Protein AF-A0A9X6NJL2-F1 (afdb_monomer_lite)

Sequence (330 aa):
MYISSYHRRFHRFRGSQLSKLAGRLVYSAISEFLHAIPTIQQSTVPGDGGGSSVCRTVDLVIGDNCIAVAIKVCHDRGVTYFSNTAAASMTLGPLFAGADYPTLRENENDSGIMFNSVRELEEDMVRIIETFSVINGIALLFVGPLMPQTEKVSVSQLEQQEMMKKWLDRQEKLSVANVNSGRLPCRMESKLRRWLYWQRGNPSCGLFARQSSAIFRLNLVLKFRNNSKMRSLTSCSSFGLRKSQMFADQKSNGKWLMQRSTAIMVEGTGLQSKRVVLADKIANLLKQVEDAESAQTPFCQAALDWRAKLDAATAMSGSPSFSHQTRPQN

Radius of gyration: 22.68 Å; chains: 1; bounding box: 53×49×62 Å

Structure (mmCIF, N/CA/C/O backbone):
data_AF-A0A9X6NJL2-F1
#
_entry.id   AF-A0A9X6NJL2-F1
#
loop_
_atom_site.group_PDB
_atom_site.id
_atom_site.type_symbol
_atom_site.label_atom_id
_atom_site.label_alt_id
_atom_site.label_comp_id
_atom_site.label_asym_id
_atom_site.label_entity_id
_atom_site.label_seq_id
_atom_site.pdbx_PDB_ins_code
_atom_site.Cartn_x
_atom_site.Cartn_y
_atom_site.Cartn_z
_atom_site.occupancy
_atom_site.B_iso_or_equiv
_atom_site.auth_seq_id
_atom_site.auth_comp_id
_atom_site.auth_asym_id
_atom_site.auth_atom_id
_atom_site.pdbx_PDB_model_num
ATOM 1 N N . MET A 1 1 ? 4.679 20.493 -16.381 1.00 26.59 1 MET A N 1
ATOM 2 C CA . MET A 1 1 ? 3.358 20.239 -16.997 1.00 26.59 1 MET A CA 1
ATOM 3 C C . MET A 1 1 ? 2.509 19.457 -15.992 1.00 26.59 1 MET A C 1
ATOM 5 O O . MET A 1 1 ? 2.877 18.343 -15.657 1.00 26.59 1 MET A O 1
ATOM 9 N N . TYR A 1 2 ? 1.473 20.061 -15.395 1.00 22.72 2 TYR A N 1
ATOM 10 C CA . TYR A 1 2 ? 0.684 19.453 -14.305 1.00 22.72 2 TYR A CA 1
ATOM 11 C C . TYR A 1 2 ? -0.627 18.861 -14.857 1.00 22.72 2 TYR A C 1
ATOM 13 O O . TYR A 1 2 ? -1.557 19.599 -15.179 1.00 22.72 2 TYR A O 1
ATOM 21 N N . ILE A 1 3 ? -0.725 17.530 -14.948 1.00 29.66 3 ILE A N 1
ATOM 22 C CA . ILE A 1 3 ? -1.964 16.807 -15.290 1.00 29.66 3 ILE A CA 1
ATOM 23 C C . ILE A 1 3 ? -2.724 16.531 -13.981 1.00 29.66 3 ILE A C 1
ATOM 25 O O . ILE A 1 3 ? -2.499 15.517 -13.334 1.00 29.66 3 ILE A O 1
ATOM 29 N N . SER A 1 4 ? -3.589 17.452 -13.535 1.00 27.06 4 SER A N 1
ATOM 30 C CA . SER A 1 4 ? -4.311 17.311 -12.244 1.00 27.06 4 SER A CA 1
ATOM 31 C C . SER A 1 4 ? -5.842 17.493 -12.321 1.00 27.06 4 SER A C 1
ATOM 33 O O . SER A 1 4 ? -6.555 17.218 -11.359 1.00 27.06 4 SER A O 1
ATOM 35 N N . SER A 1 5 ? -6.415 17.863 -13.473 1.00 30.28 5 SER A N 1
ATOM 36 C CA . SER A 1 5 ? -7.834 18.289 -13.530 1.00 30.28 5 SER A CA 1
ATOM 37 C C . SER A 1 5 ? -8.833 17.346 -14.221 1.00 30.28 5 SER A C 1
ATOM 39 O O . SER A 1 5 ? -9.991 17.723 -14.391 1.00 30.28 5 SER A O 1
ATOM 41 N N . TYR A 1 6 ? -8.477 16.104 -14.566 1.00 36.69 6 TYR A N 1
ATOM 42 C CA . TYR A 1 6 ? -9.351 15.259 -15.408 1.00 36.69 6 TYR A CA 1
ATOM 43 C C . TYR A 1 6 ? -10.423 14.408 -14.695 1.00 36.69 6 TYR A C 1
ATOM 45 O O . TYR A 1 6 ? -11.281 13.824 -15.354 1.00 36.69 6 TYR A O 1
ATOM 53 N N . HIS A 1 7 ? -10.476 14.356 -13.362 1.00 38.12 7 HIS A N 1
ATOM 54 C CA . HIS A 1 7 ? -11.283 13.324 -12.685 1.00 38.12 7 HIS A CA 1
ATOM 55 C C . HIS A 1 7 ? -12.773 13.636 -12.422 1.00 38.12 7 HIS A C 1
ATOM 57 O O . HIS A 1 7 ? -13.501 12.755 -11.967 1.00 38.12 7 HIS A O 1
ATOM 63 N N . ARG A 1 8 ? -13.283 14.851 -12.687 1.00 38.94 8 ARG A N 1
ATOM 64 C CA . ARG A 1 8 ? -14.576 15.289 -12.103 1.00 38.94 8 ARG A CA 1
ATOM 65 C C . ARG A 1 8 ? -15.864 15.065 -12.922 1.00 38.94 8 ARG A C 1
ATOM 67 O O . ARG A 1 8 ? -16.934 15.321 -12.378 1.00 38.94 8 ARG A O 1
ATOM 74 N N . ARG A 1 9 ? -15.832 14.558 -14.166 1.00 40.31 9 ARG A N 1
ATOM 75 C CA . ARG A 1 9 ? -17.051 14.430 -15.021 1.00 40.31 9 ARG A CA 1
ATOM 76 C C . ARG A 1 9 ? -17.501 13.013 -15.424 1.00 40.31 9 ARG A C 1
ATOM 78 O O . ARG A 1 9 ? -18.484 12.888 -16.145 1.00 40.31 9 ARG A O 1
ATOM 85 N N . PHE A 1 10 ? -16.885 11.940 -14.930 1.00 42.81 10 PHE A N 1
ATOM 86 C CA . PHE A 1 10 ? -17.096 10.593 -15.499 1.00 42.81 10 PHE A CA 1
ATOM 87 C C . PHE A 1 10 ? -18.230 9.725 -14.909 1.00 42.81 10 PHE A C 1
ATOM 89 O O . PHE A 1 10 ? -18.439 8.604 -15.361 1.00 42.81 10 PHE A O 1
ATOM 96 N N . HIS A 1 11 ? -19.023 10.197 -13.943 1.00 40.62 11 HIS A N 1
ATOM 97 C CA . HIS A 1 11 ? -19.884 9.296 -13.152 1.00 40.62 11 HIS A CA 1
ATOM 98 C C . HIS A 1 11 ? -21.283 8.943 -13.710 1.00 40.62 11 HIS A C 1
ATOM 100 O O . HIS A 1 11 ? -22.097 8.405 -12.958 1.00 40.62 11 HIS A O 1
ATOM 106 N N . ARG A 1 12 ? -21.609 9.193 -14.990 1.00 43.34 12 ARG A N 1
ATOM 107 C CA . ARG A 1 12 ? -22.951 8.848 -15.532 1.00 43.34 12 ARG A CA 1
ATOM 108 C C . ARG A 1 12 ? -23.028 8.131 -16.881 1.00 43.34 12 ARG A C 1
ATOM 110 O O . ARG A 1 12 ? -24.138 7.837 -17.309 1.00 43.34 12 ARG A O 1
ATOM 117 N N . PHE A 1 13 ? -21.920 7.777 -17.525 1.00 45.22 13 PHE A N 1
ATOM 118 C CA . PHE A 1 13 ? -21.981 7.088 -18.821 1.00 45.22 13 PHE A CA 1
ATOM 119 C C . PHE A 1 13 ? -21.683 5.590 -18.704 1.00 45.22 13 PHE A C 1
ATOM 121 O O . PHE A 1 13 ? -20.778 5.183 -17.979 1.00 45.22 13 PHE A O 1
ATOM 128 N N . ARG A 1 14 ? -22.473 4.772 -19.417 1.00 46.69 14 ARG A N 1
ATOM 129 C CA . ARG A 1 14 ? -22.344 3.308 -19.535 1.00 46.69 14 ARG A CA 1
ATOM 130 C C . ARG A 1 14 ? -20.881 2.934 -19.844 1.00 46.69 14 ARG A C 1
ATOM 132 O O . ARG A 1 14 ? -20.351 3.250 -20.905 1.00 46.69 14 ARG A O 1
ATOM 139 N N . GLY A 1 15 ? -20.221 2.331 -18.855 1.00 52.53 15 GLY A N 1
ATOM 140 C CA . GLY A 1 15 ? -18.803 2.555 -18.554 1.00 52.53 15 GLY A CA 1
ATOM 141 C C . GLY A 1 15 ? -17.780 1.555 -19.092 1.00 52.53 15 GLY A C 1
ATOM 142 O O . GLY A 1 15 ? -16.818 1.276 -18.382 1.00 52.53 15 GLY A O 1
ATOM 143 N N . SER A 1 16 ? -17.929 1.028 -20.311 1.00 68.38 16 SER A N 1
ATOM 144 C CA . SER A 1 16 ? -16.891 0.161 -20.904 1.00 68.38 16 SER A CA 1
ATOM 145 C C . SER A 1 16 ? -16.139 0.791 -22.077 1.00 68.38 16 SER A C 1
ATOM 147 O O . SER A 1 16 ? -14.938 0.587 -22.182 1.00 68.38 16 SER A O 1
ATOM 149 N N . GLN A 1 17 ? -16.785 1.577 -22.945 1.00 76.38 17 GLN A N 1
ATOM 150 C CA . GLN A 1 17 ? -16.107 2.133 -24.129 1.00 76.38 17 GLN A CA 1
ATOM 151 C C . GLN A 1 17 ? -15.342 3.424 -23.827 1.00 76.38 17 GLN A C 1
ATOM 153 O O . GLN A 1 17 ? -14.183 3.555 -24.203 1.00 76.38 17 GLN A O 1
AT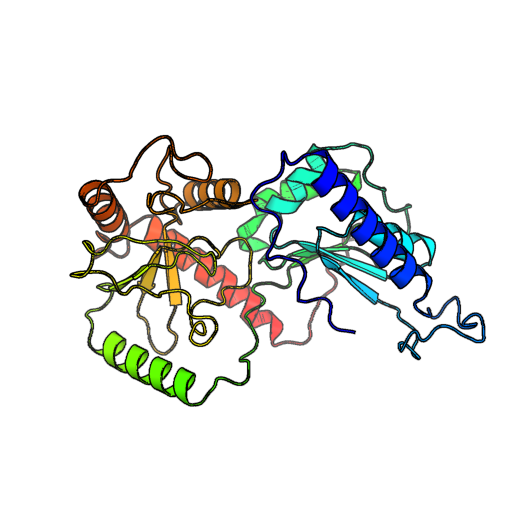OM 158 N N . LEU A 1 18 ? -15.945 4.357 -23.083 1.00 74.75 18 LEU A N 1
ATOM 159 C CA . LEU A 1 18 ? -15.272 5.604 -22.699 1.00 74.75 18 LEU A CA 1
ATOM 160 C C . LEU A 1 18 ? -14.107 5.372 -21.732 1.00 74.75 18 LEU A C 1
ATOM 162 O O . LEU A 1 18 ? -13.105 6.069 -21.819 1.00 74.75 18 LEU A O 1
ATOM 166 N N . SER A 1 19 ? -14.212 4.388 -20.836 1.00 72.38 19 SER A N 1
ATOM 167 C CA . SER A 1 19 ? -13.114 3.996 -19.945 1.00 72.38 19 SER A CA 1
ATOM 168 C C . SER A 1 19 ? -11.968 3.344 -20.720 1.00 72.38 19 SER A C 1
ATOM 170 O O . SER A 1 19 ? -10.815 3.698 -20.494 1.00 72.38 19 SER A O 1
ATOM 172 N N . LYS A 1 20 ? -12.272 2.473 -21.694 1.00 79.50 20 LYS A N 1
ATOM 173 C CA . LYS A 1 20 ? -11.273 1.924 -22.626 1.00 79.50 20 LYS A CA 1
ATOM 174 C C . LYS A 1 20 ? -10.600 3.019 -23.452 1.00 79.50 20 LYS A C 1
ATOM 176 O O . LYS A 1 20 ? -9.382 3.002 -23.585 1.00 79.50 20 LYS A O 1
ATOM 181 N N . LEU A 1 21 ? -11.367 3.974 -23.979 1.00 82.25 21 LEU A N 1
ATOM 182 C CA . LEU A 1 21 ? -10.831 5.089 -24.760 1.00 82.25 21 LEU A CA 1
ATOM 183 C C . LEU A 1 21 ? -9.951 6.004 -23.902 1.00 82.25 21 LEU A C 1
ATOM 185 O O . LEU A 1 21 ? -8.841 6.327 -24.307 1.00 82.25 21 LEU A O 1
ATOM 189 N N . ALA A 1 22 ? -10.410 6.370 -22.703 1.00 80.12 22 ALA A N 1
ATOM 190 C CA . ALA A 1 22 ? -9.622 7.159 -21.761 1.00 80.12 22 ALA A CA 1
ATOM 191 C C . ALA A 1 22 ? -8.323 6.437 -21.379 1.00 80.12 22 ALA A C 1
ATOM 193 O O . ALA A 1 22 ? -7.266 7.056 -21.392 1.00 80.12 22 ALA A O 1
ATOM 194 N N . GLY A 1 23 ? -8.387 5.126 -21.121 1.00 82.81 23 GLY A N 1
ATOM 195 C CA . GLY A 1 23 ? -7.204 4.300 -20.892 1.00 82.81 23 GLY A CA 1
ATOM 196 C C . GLY A 1 23 ? -6.233 4.366 -22.069 1.00 82.81 23 GLY A C 1
ATOM 197 O O . GLY A 1 23 ? -5.078 4.719 -21.878 1.00 82.81 23 GLY A O 1
ATOM 198 N N . ARG A 1 24 ? -6.707 4.124 -23.299 1.00 86.06 24 ARG A N 1
ATOM 199 C CA . ARG A 1 24 ? -5.873 4.200 -24.513 1.00 86.06 24 ARG A CA 1
ATOM 200 C C . ARG A 1 24 ? -5.198 5.559 -24.684 1.00 86.06 24 ARG A C 1
ATOM 202 O O . ARG A 1 24 ? -4.011 5.596 -24.972 1.00 86.06 24 ARG A O 1
ATOM 209 N N . LEU A 1 25 ? -5.928 6.655 -24.478 1.00 88.81 25 LEU A N 1
ATOM 210 C CA . LEU A 1 25 ? -5.374 8.006 -24.601 1.00 88.81 25 LEU A CA 1
ATOM 211 C C . LEU A 1 25 ? -4.304 8.282 -23.540 1.00 88.81 25 LEU A C 1
ATOM 213 O O . LEU A 1 25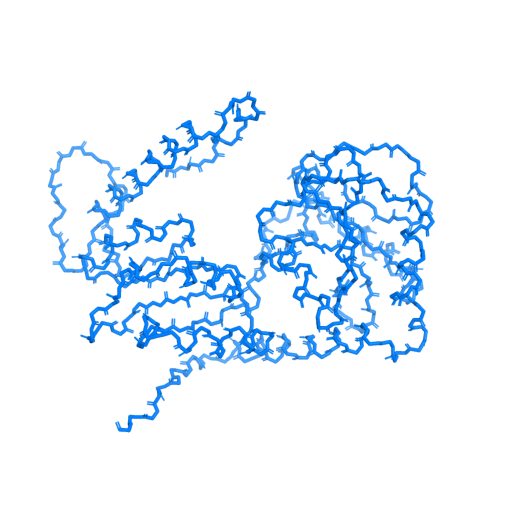 ? -3.249 8.817 -23.864 1.00 88.81 25 LEU A O 1
ATOM 217 N N . VAL A 1 26 ? -4.551 7.883 -22.289 1.00 88.50 26 VAL A N 1
ATOM 218 C CA . VAL A 1 26 ? -3.570 8.036 -21.206 1.00 88.50 26 VAL A CA 1
ATOM 219 C C . VAL A 1 26 ? -2.325 7.192 -21.484 1.00 88.50 26 VAL A C 1
ATOM 221 O O . VAL A 1 26 ? -1.215 7.700 -21.363 1.00 88.50 26 VAL A O 1
ATOM 224 N N . TYR A 1 27 ? -2.486 5.936 -21.906 1.00 88.56 27 TYR A N 1
ATOM 225 C CA . TYR A 1 27 ? -1.355 5.060 -22.215 1.00 88.56 27 TYR A CA 1
ATOM 226 C C . TYR A 1 27 ? -0.554 5.522 -23.431 1.00 88.56 27 TYR A C 1
ATOM 228 O O . TYR A 1 27 ? 0.673 5.470 -23.374 1.00 88.56 27 TYR A O 1
ATOM 236 N N . SER A 1 28 ? -1.211 6.017 -24.486 1.00 90.69 28 SER A N 1
ATOM 237 C CA . SER A 1 28 ? -0.529 6.597 -25.653 1.00 90.69 28 SER A CA 1
ATOM 238 C C . SER A 1 28 ? 0.308 7.799 -25.239 1.00 90.69 28 SER A C 1
ATOM 240 O O . SER A 1 28 ? 1.508 7.816 -25.480 1.00 90.69 28 SER A O 1
ATOM 242 N N . ALA A 1 29 ? -0.289 8.745 -24.508 1.00 90.94 29 ALA A N 1
ATOM 243 C CA . ALA A 1 29 ? 0.408 9.950 -24.071 1.00 90.94 29 ALA A CA 1
ATOM 244 C C . ALA A 1 29 ? 1.598 9.643 -23.145 1.00 90.94 29 ALA A C 1
ATOM 246 O O . ALA A 1 29 ? 2.648 10.268 -23.265 1.00 90.94 29 ALA A O 1
ATOM 247 N N . ILE A 1 30 ? 1.463 8.671 -22.232 1.00 92.12 30 ILE A N 1
ATOM 248 C CA . ILE A 1 30 ? 2.580 8.242 -21.376 1.00 92.12 30 ILE A CA 1
ATOM 249 C C . ILE A 1 30 ? 3.664 7.559 -22.211 1.00 92.12 30 ILE A C 1
ATOM 251 O O . ILE A 1 30 ? 4.837 7.829 -21.989 1.00 92.12 30 ILE A O 1
ATOM 255 N N . SER A 1 31 ? 3.298 6.712 -23.173 1.00 92.38 31 SER A N 1
ATOM 256 C CA . SER A 1 31 ? 4.273 6.029 -24.034 1.00 92.38 31 SER A CA 1
ATOM 257 C C . SER A 1 31 ? 5.037 7.025 -24.909 1.00 92.38 31 SER A C 1
ATOM 259 O O . SER A 1 31 ? 6.260 6.973 -24.960 1.00 92.38 31 SER A O 1
ATOM 261 N N . GLU A 1 32 ? 4.344 7.982 -25.530 1.00 91.62 32 GLU A N 1
ATOM 262 C CA . GLU A 1 32 ? 4.950 9.080 -26.299 1.00 91.62 32 GLU A CA 1
ATOM 263 C C . GLU A 1 32 ? 5.898 9.913 -25.433 1.00 91.62 32 GLU A C 1
ATOM 265 O O . GLU A 1 32 ? 7.028 10.192 -25.834 1.00 91.62 32 GLU A O 1
ATOM 270 N N . PHE A 1 33 ? 5.477 10.251 -24.211 1.00 92.00 33 PHE A N 1
ATOM 271 C CA . PHE A 1 33 ? 6.339 10.929 -23.250 1.00 92.00 33 PHE A CA 1
ATOM 272 C C . PHE A 1 33 ? 7.586 10.096 -22.930 1.00 92.00 33 PHE A C 1
ATOM 274 O O . PHE A 1 33 ? 8.696 10.613 -23.026 1.00 92.00 33 PHE A O 1
ATOM 281 N N . LEU A 1 34 ? 7.428 8.808 -22.610 1.00 92.56 34 LEU A N 1
ATOM 282 C CA . LEU A 1 34 ? 8.544 7.911 -22.309 1.00 92.56 34 LEU A CA 1
ATOM 283 C C . LEU A 1 34 ? 9.472 7.700 -23.506 1.00 92.56 34 LEU A C 1
ATOM 285 O O . LEU A 1 34 ? 10.658 7.504 -23.281 1.00 92.56 34 LEU A O 1
ATOM 289 N N . HIS A 1 35 ? 8.993 7.777 -24.750 1.00 91.94 35 HIS A N 1
ATOM 290 C CA . HIS A 1 35 ? 9.841 7.762 -25.948 1.00 91.94 35 HIS A CA 1
ATOM 291 C C . HIS A 1 35 ? 10.637 9.060 -26.123 1.00 91.94 35 HIS A C 1
ATOM 293 O O . HIS A 1 35 ? 11.776 9.020 -26.580 1.00 91.94 35 HIS A O 1
ATOM 299 N N . ALA A 1 36 ? 10.059 10.201 -25.745 1.00 89.81 36 ALA A N 1
ATOM 300 C CA . ALA A 1 36 ? 10.671 11.517 -25.923 1.00 89.81 36 ALA A CA 1
ATOM 301 C C . ALA A 1 36 ? 11.726 11.875 -24.857 1.00 89.81 36 ALA A C 1
ATOM 303 O O . ALA A 1 36 ? 12.443 12.863 -25.012 1.00 89.81 36 ALA A O 1
ATOM 304 N N . ILE A 1 37 ? 11.821 11.118 -23.759 1.00 89.50 37 ILE A N 1
ATOM 305 C CA . ILE A 1 37 ? 12.801 11.375 -22.694 1.00 89.50 37 ILE A CA 1
ATOM 306 C C . ILE A 1 37 ? 14.224 11.040 -23.183 1.00 89.50 37 ILE A C 1
ATOM 308 O O . ILE A 1 37 ? 14.428 9.927 -23.669 1.00 89.50 37 ILE A O 1
ATOM 312 N N . PRO A 1 38 ? 15.231 11.917 -23.025 1.00 90.06 38 PRO A N 1
ATOM 313 C CA . PRO A 1 38 ? 16.621 11.583 -23.351 1.00 90.06 38 PRO A CA 1
ATOM 314 C C . PRO A 1 38 ? 17.171 10.484 -22.428 1.00 90.06 38 PRO A C 1
ATOM 316 O O . PRO A 1 38 ? 16.878 10.486 -21.234 1.00 90.06 38 PRO A O 1
ATOM 319 N N . THR A 1 39 ? 18.000 9.574 -22.941 1.00 91.75 39 THR A N 1
ATOM 320 C CA . THR A 1 39 ? 18.630 8.491 -22.152 1.00 91.75 39 THR A CA 1
ATOM 321 C C . THR A 1 39 ? 20.142 8.512 -22.358 1.00 91.75 39 THR A C 1
ATOM 323 O O . THR A 1 39 ? 20.605 9.043 -23.366 1.00 91.75 39 THR A O 1
ATOM 326 N N . ILE A 1 40 ? 20.928 7.935 -21.437 1.00 87.12 40 ILE A N 1
ATOM 327 C CA . ILE A 1 40 ? 22.397 7.847 -21.594 1.00 87.12 40 ILE A CA 1
ATOM 328 C C . ILE A 1 40 ? 22.795 7.172 -22.915 1.00 87.12 40 ILE A C 1
ATOM 330 O O . ILE A 1 40 ? 23.781 7.556 -23.538 1.00 87.12 40 ILE A O 1
ATOM 334 N N . GLN A 1 41 ? 22.019 6.182 -23.358 1.00 85.56 41 GLN A N 1
ATOM 335 C CA . GLN A 1 41 ? 22.295 5.446 -24.593 1.00 85.56 41 GLN A CA 1
ATOM 336 C C . GLN A 1 41 ? 21.905 6.230 -25.860 1.00 85.56 41 GLN A C 1
ATOM 338 O O . GLN A 1 41 ? 22.392 5.922 -26.945 1.00 85.56 41 GLN A O 1
ATOM 343 N N . GLN A 1 42 ? 21.033 7.238 -25.745 1.00 81.25 42 GLN A N 1
ATOM 344 C CA . GLN A 1 42 ? 20.503 8.024 -26.863 1.00 81.25 42 GLN A CA 1
ATOM 345 C C . GLN A 1 42 ? 20.558 9.523 -26.533 1.00 81.25 42 GLN A C 1
ATOM 347 O O . GLN A 1 42 ? 19.542 10.166 -26.266 1.00 81.25 42 GLN A O 1
ATOM 352 N N . SER A 1 43 ? 21.770 10.084 -26.564 1.00 66.81 43 SER A N 1
ATOM 353 C CA . SER A 1 43 ? 22.027 11.502 -26.266 1.00 66.81 43 SER A CA 1
ATOM 354 C C . SER A 1 43 ? 21.555 12.468 -27.361 1.00 66.81 43 SER A C 1
ATOM 356 O O . SER A 1 43 ? 21.441 13.668 -27.112 1.00 66.81 43 SER A O 1
ATOM 358 N N . THR A 1 44 ? 21.274 11.986 -28.576 1.00 63.41 44 THR A N 1
ATOM 359 C CA . THR A 1 44 ? 20.748 12.828 -29.659 1.00 63.41 44 THR A CA 1
ATOM 360 C C . THR A 1 44 ? 19.245 12.997 -29.509 1.00 63.41 44 THR A C 1
ATOM 362 O O . THR A 1 44 ? 18.462 12.190 -30.008 1.00 63.41 44 THR A O 1
ATOM 365 N N . VAL A 1 45 ? 18.848 14.069 -28.821 1.00 59.09 45 VAL A N 1
ATOM 366 C CA . VAL A 1 45 ? 17.475 14.582 -28.861 1.00 59.09 45 VAL A CA 1
ATOM 367 C C . VAL A 1 45 ? 17.178 14.965 -30.315 1.00 59.09 45 VAL A C 1
ATOM 369 O O . VAL A 1 45 ? 17.903 15.803 -30.855 1.00 59.09 45 VAL A O 1
ATOM 372 N N . PRO A 1 46 ? 16.170 14.366 -30.978 1.00 57.44 46 PRO A N 1
ATOM 373 C CA . PRO A 1 46 ? 15.772 14.784 -32.315 1.00 57.44 46 PRO A CA 1
ATOM 374 C C . PRO A 1 46 ? 15.428 16.273 -32.273 1.00 57.44 46 PRO A C 1
ATOM 376 O O . PRO A 1 46 ? 14.542 16.693 -31.526 1.00 57.44 46 PRO A O 1
ATOM 379 N N . GLY A 1 47 ? 16.215 17.063 -33.000 1.00 57.41 47 GLY A N 1
ATOM 380 C CA . GLY A 1 47 ? 16.173 18.515 -32.966 1.00 57.41 47 GLY A CA 1
ATOM 381 C C . GLY A 1 47 ? 14.832 19.101 -33.406 1.00 57.41 47 GLY A C 1
ATOM 382 O O . GLY A 1 47 ? 14.144 18.565 -34.270 1.00 57.41 47 GLY A O 1
ATOM 383 N N . ASP A 1 48 ? 14.554 20.247 -32.789 1.00 55.00 48 ASP A N 1
ATOM 384 C CA . ASP A 1 48 ? 13.733 21.365 -33.247 1.00 55.00 48 ASP A CA 1
ATOM 385 C C . ASP A 1 48 ? 12.222 21.158 -33.420 1.00 55.00 48 ASP A C 1
ATOM 387 O O . ASP A 1 48 ? 11.697 20.870 -34.491 1.00 55.00 48 ASP A O 1
ATOM 391 N N . GLY A 1 49 ? 11.490 21.486 -32.346 1.00 57.38 49 GLY A N 1
ATOM 392 C CA . GLY A 1 49 ? 10.170 22.112 -32.495 1.00 57.38 49 GLY A CA 1
ATOM 393 C C . GLY A 1 49 ? 9.178 21.911 -31.349 1.00 57.38 49 GLY A C 1
ATOM 394 O O . GLY A 1 49 ? 8.206 22.654 -31.255 1.00 57.38 49 GLY A O 1
ATOM 395 N N . GLY A 1 50 ? 9.406 20.939 -30.459 1.00 59.06 50 GLY A N 1
ATOM 396 C CA . GLY A 1 50 ? 8.332 20.389 -29.618 1.00 59.06 50 GLY A CA 1
ATOM 397 C C . GLY A 1 50 ? 8.618 20.231 -28.123 1.00 59.06 50 GLY A C 1
ATOM 398 O O . GLY A 1 50 ? 8.265 19.206 -27.561 1.00 59.06 50 GLY A O 1
ATOM 399 N N . GLY A 1 51 ? 9.245 21.210 -27.466 1.00 55.69 51 GLY A N 1
ATOM 400 C CA . GLY A 1 51 ? 8.974 21.559 -26.057 1.00 55.69 51 GLY A CA 1
ATOM 401 C C . GLY A 1 51 ? 8.993 20.485 -24.950 1.00 55.69 51 GLY A C 1
ATOM 402 O O . GLY A 1 51 ? 8.322 20.692 -23.936 1.00 55.69 51 GLY A O 1
ATOM 403 N N . SER A 1 52 ? 9.733 19.376 -25.056 1.00 58.66 52 SER A N 1
ATOM 404 C CA . SER A 1 52 ? 10.000 18.559 -23.862 1.00 58.66 52 SER A CA 1
ATOM 405 C C . SER A 1 52 ? 10.976 19.315 -22.961 1.00 58.66 52 SER A C 1
ATOM 407 O O . SER A 1 52 ? 12.129 19.534 -23.315 1.00 58.66 52 SER A O 1
ATOM 409 N N . SER A 1 53 ? 10.520 19.735 -21.779 1.00 66.81 53 SER A N 1
ATOM 410 C CA . SER A 1 53 ? 11.338 20.475 -20.805 1.00 66.81 53 SER A CA 1
ATOM 411 C C . SER A 1 53 ? 12.404 19.615 -20.108 1.00 66.81 53 SER A C 1
ATOM 413 O O . SER A 1 53 ? 13.024 20.069 -19.146 1.00 66.81 53 SER A O 1
ATOM 415 N N . VAL A 1 54 ? 12.564 18.348 -20.504 1.00 77.56 54 VAL A N 1
ATOM 416 C CA . VAL A 1 54 ? 13.509 17.411 -19.891 1.00 77.56 54 VAL A CA 1
ATOM 417 C C . VAL A 1 54 ? 14.825 17.475 -20.662 1.00 77.56 54 VAL A C 1
ATOM 419 O O . VAL A 1 54 ? 15.038 16.734 -21.611 1.00 77.56 54 VAL A O 1
ATOM 422 N N . CYS A 1 55 ? 15.715 18.380 -20.255 1.00 77.38 55 CYS A N 1
ATOM 423 C CA . CYS A 1 55 ? 17.017 18.574 -20.910 1.00 77.38 55 CYS A CA 1
ATOM 424 C C . CYS A 1 55 ? 18.119 17.625 -20.406 1.00 77.38 55 CYS A C 1
ATOM 426 O O . CYS A 1 55 ? 19.272 17.765 -20.801 1.00 77.38 55 CYS A O 1
ATOM 428 N N . ARG A 1 56 ? 17.805 16.720 -19.474 1.00 85.69 56 ARG A N 1
ATOM 429 C CA . ARG A 1 56 ? 18.775 15.803 -18.861 1.00 85.69 56 ARG A CA 1
ATOM 430 C C . ARG A 1 56 ? 18.427 14.369 -19.223 1.00 85.69 56 ARG A C 1
ATOM 432 O O . ARG A 1 56 ? 17.248 14.045 -19.354 1.00 85.69 56 ARG A O 1
ATOM 439 N N . THR A 1 57 ? 19.453 13.540 -19.360 1.00 91.25 57 THR A N 1
ATOM 440 C CA . THR A 1 57 ? 19.284 12.098 -19.521 1.00 91.25 57 THR A CA 1
ATOM 441 C C . THR A 1 57 ? 18.586 11.511 -18.299 1.00 91.25 57 THR A C 1
ATOM 443 O O . THR A 1 57 ? 18.767 11.982 -17.173 1.00 91.25 57 THR A O 1
ATOM 446 N N . VAL A 1 58 ? 17.746 10.511 -18.541 1.00 91.75 58 VAL A N 1
ATOM 447 C CA . VAL A 1 58 ? 17.032 9.760 -17.515 1.00 91.75 58 VAL A CA 1
ATOM 448 C C . VAL A 1 58 ? 17.491 8.315 -17.568 1.00 91.75 58 VAL A C 1
ATOM 450 O O . VAL A 1 58 ? 17.369 7.656 -18.599 1.00 91.75 58 VAL A O 1
ATOM 453 N N . ASP A 1 59 ? 17.959 7.841 -16.420 1.00 91.00 59 ASP A N 1
ATOM 454 C CA . ASP A 1 59 ? 18.509 6.492 -16.256 1.00 91.00 59 ASP A CA 1
ATOM 455 C C . ASP A 1 59 ? 17.562 5.580 -15.476 1.00 91.00 59 ASP A C 1
ATOM 457 O O . ASP A 1 59 ? 17.695 4.363 -15.508 1.00 91.00 59 ASP A O 1
ATOM 461 N N . LEU A 1 60 ? 16.584 6.177 -14.788 1.00 92.75 60 LEU A N 1
ATOM 462 C CA . LEU A 1 60 ? 15.631 5.488 -13.933 1.00 92.75 60 LEU A CA 1
ATOM 463 C C . LEU A 1 60 ? 14.225 6.083 -14.076 1.00 92.75 60 LEU A C 1
ATOM 465 O O . LEU A 1 60 ? 14.020 7.285 -13.893 1.00 92.75 60 LEU A O 1
ATOM 469 N N . VAL A 1 61 ? 13.238 5.217 -14.303 1.00 93.00 61 VAL A N 1
ATOM 470 C CA . VAL A 1 61 ? 11.811 5.556 -14.291 1.00 93.00 61 VAL A CA 1
ATOM 471 C C . VAL A 1 61 ? 11.084 4.765 -13.206 1.00 93.00 61 VAL A C 1
ATOM 473 O O . VAL A 1 61 ? 11.011 3.542 -13.246 1.00 93.00 61 VAL A O 1
ATOM 476 N N . ILE A 1 62 ? 10.470 5.462 -12.249 1.00 92.25 62 ILE A N 1
ATOM 477 C CA . ILE A 1 62 ? 9.565 4.845 -11.270 1.00 92.25 62 ILE A CA 1
ATOM 478 C C . ILE A 1 62 ? 8.131 5.180 -11.672 1.00 92.25 62 ILE A C 1
ATOM 480 O O . ILE A 1 62 ? 7.723 6.342 -11.637 1.00 92.25 62 ILE A O 1
ATOM 484 N N . GLY A 1 63 ? 7.370 4.161 -12.059 1.00 89.69 63 GLY A N 1
ATOM 485 C CA . GLY A 1 63 ? 5.987 4.293 -12.504 1.00 89.69 63 GLY A CA 1
ATOM 486 C C . GLY A 1 63 ? 5.001 3.647 -11.543 1.00 89.69 63 GLY A C 1
ATOM 487 O O . GLY A 1 63 ? 5.335 2.693 -10.859 1.00 89.69 63 GLY A O 1
ATOM 488 N N . ASP A 1 64 ? 3.771 4.149 -11.485 1.00 88.38 64 ASP A N 1
ATOM 489 C CA . ASP A 1 64 ? 2.678 3.470 -10.777 1.00 88.38 64 ASP A CA 1
ATOM 490 C C . ASP A 1 64 ? 2.281 2.174 -11.512 1.00 88.38 64 ASP A C 1
ATOM 492 O O . ASP A 1 64 ? 2.367 2.104 -12.741 1.00 88.38 64 ASP A O 1
ATOM 496 N N . ASN A 1 65 ? 1.808 1.149 -10.798 1.00 83.75 65 ASN A N 1
ATOM 497 C CA . ASN A 1 65 ? 1.385 -0.114 -11.414 1.00 83.75 65 ASN A CA 1
ATOM 498 C C . ASN A 1 65 ? 0.303 0.065 -12.497 1.00 83.75 65 ASN A C 1
ATOM 500 O O . ASN A 1 65 ? 0.208 -0.743 -13.423 1.00 83.75 65 ASN A O 1
ATOM 504 N N . CYS A 1 66 ? -0.472 1.151 -12.439 1.00 83.69 66 CYS A N 1
ATOM 505 C CA . CYS A 1 66 ? -1.467 1.478 -13.449 1.00 83.69 66 CYS A CA 1
ATOM 506 C C . CYS A 1 66 ? -0.849 1.774 -14.818 1.00 83.69 66 CYS A C 1
ATOM 508 O O . CYS A 1 66 ? -1.581 1.704 -15.801 1.00 83.69 66 CYS A O 1
ATOM 510 N N . ILE A 1 67 ? 0.448 2.099 -14.900 1.00 85.00 67 ILE A N 1
ATOM 511 C CA . ILE A 1 67 ? 1.160 2.452 -16.138 1.00 85.00 67 ILE A CA 1
ATOM 512 C C . ILE A 1 67 ? 2.110 1.356 -16.629 1.00 85.00 67 ILE A C 1
ATOM 514 O O . ILE A 1 67 ? 2.865 1.592 -17.569 1.00 85.00 67 ILE A O 1
ATOM 518 N N . ALA A 1 68 ? 2.035 0.150 -16.055 1.00 81.12 68 ALA A N 1
ATOM 519 C CA . ALA A 1 68 ? 2.915 -0.975 -16.379 1.00 81.12 68 ALA A CA 1
ATOM 520 C C . ALA A 1 68 ? 3.019 -1.277 -17.887 1.00 81.12 68 ALA A C 1
ATOM 522 O O . ALA A 1 68 ? 4.095 -1.601 -18.374 1.00 81.12 68 ALA A O 1
ATOM 523 N N . VAL A 1 69 ? 1.933 -1.100 -18.651 1.00 81.62 69 VAL A N 1
ATOM 524 C CA . VAL A 1 69 ? 1.944 -1.297 -20.113 1.00 81.62 69 VAL A CA 1
ATOM 525 C C . VAL A 1 69 ? 2.859 -0.291 -20.822 1.00 81.62 69 VAL A C 1
ATOM 527 O O . VAL A 1 69 ? 3.597 -0.665 -21.726 1.00 81.62 69 VAL A O 1
ATOM 530 N N . ALA A 1 70 ? 2.840 0.976 -20.402 1.00 85.25 70 ALA A N 1
ATOM 531 C CA . ALA A 1 70 ? 3.670 2.021 -21.001 1.00 85.25 70 ALA A CA 1
ATOM 532 C C . ALA A 1 70 ? 5.144 1.900 -20.579 1.00 85.25 70 ALA A C 1
ATOM 534 O O . ALA A 1 70 ? 6.034 2.303 -21.321 1.00 85.25 70 ALA A O 1
ATOM 535 N N . ILE A 1 71 ? 5.414 1.291 -19.419 1.00 84.19 71 ILE A N 1
ATOM 536 C CA . ILE A 1 71 ? 6.773 1.057 -18.911 1.00 84.19 71 ILE A CA 1
ATOM 537 C C . ILE A 1 71 ? 7.591 0.133 -19.833 1.00 84.19 71 ILE A C 1
ATOM 539 O O . ILE A 1 71 ? 8.816 0.222 -19.829 1.00 84.19 71 ILE A O 1
ATOM 543 N N . LYS A 1 72 ? 6.954 -0.671 -20.700 1.00 85.81 72 LYS A N 1
ATOM 544 C CA . LYS A 1 72 ? 7.658 -1.444 -21.741 1.00 85.81 72 LYS A CA 1
ATOM 545 C C . LYS A 1 72 ? 8.589 -0.564 -22.594 1.00 85.81 72 LYS A C 1
ATOM 547 O O . LYS A 1 72 ? 9.654 -1.016 -22.996 1.00 85.81 72 LYS A O 1
ATOM 552 N N . VAL A 1 73 ? 8.228 0.704 -22.812 1.00 90.69 73 VAL A N 1
ATOM 553 C CA . VAL A 1 73 ? 9.076 1.671 -23.524 1.00 90.69 73 VAL A CA 1
ATOM 554 C C . VAL A 1 73 ? 10.426 1.864 -22.828 1.00 90.69 73 VAL A C 1
ATOM 556 O O . VAL A 1 73 ? 11.434 2.014 -23.507 1.00 90.69 73 VAL A O 1
ATOM 559 N N . CYS A 1 74 ? 10.477 1.840 -21.493 1.00 90.69 74 CYS A N 1
ATOM 560 C CA . CYS A 1 74 ? 11.733 1.942 -20.749 1.00 90.69 74 CYS A CA 1
ATOM 561 C C . CYS A 1 74 ? 12.634 0.732 -21.022 1.00 90.69 74 CYS A C 1
ATOM 563 O O . CYS A 1 74 ? 13.801 0.917 -21.353 1.00 90.69 74 CYS A O 1
ATOM 565 N N . HIS A 1 75 ? 12.070 -0.480 -20.970 1.00 86.50 75 HIS A N 1
ATOM 566 C CA . HIS A 1 75 ? 12.780 -1.722 -21.295 1.00 86.50 75 HIS A CA 1
ATOM 567 C C . HIS A 1 75 ? 13.358 -1.689 -22.716 1.00 86.50 75 HIS A C 1
ATOM 569 O O . HIS A 1 75 ? 14.559 -1.858 -22.899 1.00 86.50 75 HIS A O 1
ATOM 575 N N . ASP A 1 76 ? 12.535 -1.351 -23.715 1.00 88.25 76 ASP A N 1
ATOM 576 C CA . ASP A 1 76 ? 12.958 -1.301 -25.124 1.00 88.25 76 ASP A CA 1
ATOM 577 C C . ASP A 1 76 ? 14.068 -0.263 -25.388 1.00 88.25 76 ASP A C 1
ATOM 579 O O . ASP A 1 76 ? 14.751 -0.321 -26.411 1.00 88.25 76 ASP A O 1
ATOM 583 N N . ARG A 1 77 ? 14.243 0.702 -24.477 1.00 89.69 77 ARG A N 1
ATOM 584 C CA . ARG A 1 77 ? 15.233 1.783 -24.558 1.00 89.69 77 ARG A CA 1
ATOM 585 C C . ARG A 1 77 ? 16.416 1.605 -23.601 1.00 89.69 77 ARG A C 1
ATOM 587 O O . ARG A 1 77 ? 17.214 2.534 -23.479 1.00 89.69 77 ARG A O 1
ATOM 594 N N . GLY A 1 78 ? 16.509 0.468 -22.906 1.00 88.75 78 GLY A N 1
ATOM 595 C CA . GLY A 1 78 ? 17.574 0.198 -21.936 1.00 88.75 78 GLY A CA 1
ATOM 596 C C . GLY A 1 78 ? 17.553 1.126 -20.716 1.00 88.75 78 GLY A C 1
ATOM 597 O O . GLY A 1 78 ? 18.606 1.430 -20.163 1.00 88.75 78 GLY A O 1
ATOM 598 N N . VAL A 1 79 ? 16.376 1.627 -20.326 1.00 90.50 79 VAL A N 1
ATOM 599 C CA . VAL A 1 79 ? 16.187 2.489 -19.150 1.00 90.50 79 VAL A CA 1
ATOM 600 C C . VAL A 1 79 ? 15.709 1.644 -17.979 1.00 90.50 79 VAL A C 1
ATOM 602 O O . VAL A 1 79 ? 14.665 0.991 -18.069 1.00 90.50 79 VAL A O 1
ATOM 605 N N . THR A 1 80 ? 16.421 1.716 -16.856 1.00 89.62 80 THR A N 1
ATOM 606 C CA . THR A 1 80 ? 16.026 1.036 -15.623 1.00 89.62 80 THR A CA 1
ATOM 607 C C . THR A 1 80 ? 14.653 1.505 -15.165 1.00 89.62 80 THR A C 1
ATOM 609 O O . THR A 1 80 ? 14.357 2.704 -15.165 1.00 89.62 80 THR A O 1
ATOM 612 N N . TYR A 1 81 ? 13.796 0.580 -14.733 1.00 88.62 81 TYR A N 1
ATOM 613 C CA . TYR A 1 81 ? 12.480 0.960 -14.244 1.00 88.62 81 TYR A CA 1
ATOM 614 C C . TYR A 1 81 ? 12.008 0.171 -13.028 1.00 88.62 81 TYR A C 1
ATOM 616 O O . TYR A 1 81 ? 12.349 -0.992 -12.822 1.00 88.62 81 TYR A O 1
ATOM 624 N N . PHE A 1 82 ? 11.138 0.813 -12.246 1.00 87.31 82 PHE A N 1
ATOM 625 C CA . PHE A 1 82 ? 10.401 0.160 -11.172 1.00 87.31 82 PHE A CA 1
ATOM 626 C C . PHE A 1 82 ? 8.906 0.401 -11.302 1.00 87.31 82 PHE A C 1
ATOM 628 O O . PHE A 1 82 ? 8.452 1.542 -11.422 1.00 87.31 82 PHE A O 1
ATOM 635 N N . SER A 1 83 ? 8.132 -0.679 -11.209 1.00 84.94 83 SER A N 1
ATOM 636 C CA . SER A 1 83 ? 6.688 -0.584 -11.009 1.00 84.94 83 SER A CA 1
ATOM 637 C C . SER A 1 83 ? 6.405 -0.447 -9.516 1.00 84.94 83 SER A C 1
ATOM 639 O O . SER A 1 83 ? 6.525 -1.407 -8.756 1.00 84.94 83 SER A O 1
ATOM 641 N N . ASN A 1 84 ? 6.022 0.751 -9.091 1.00 82.94 84 ASN A N 1
ATOM 642 C CA . ASN A 1 84 ? 5.528 1.030 -7.756 1.00 82.94 84 ASN A CA 1
ATOM 643 C C . ASN A 1 84 ? 4.115 0.466 -7.601 1.00 82.94 84 ASN A C 1
ATOM 645 O O . ASN A 1 84 ? 3.152 0.937 -8.211 1.00 82.94 84 ASN A O 1
ATOM 649 N N . THR A 1 85 ? 3.993 -0.536 -6.750 1.00 80.50 85 THR A N 1
ATOM 650 C CA . THR A 1 85 ? 2.725 -1.072 -6.285 1.00 80.50 85 THR A CA 1
ATOM 651 C C . THR A 1 85 ? 2.532 -0.699 -4.824 1.00 80.50 85 THR A C 1
ATOM 653 O O . THR A 1 85 ? 3.466 -0.602 -4.023 1.00 80.50 85 THR A O 1
ATOM 656 N N . ALA A 1 86 ? 1.281 -0.498 -4.439 1.00 83.06 86 ALA A N 1
ATOM 657 C CA . ALA A 1 86 ? 0.986 -0.139 -3.068 1.00 83.06 86 ALA A CA 1
ATOM 658 C C . ALA A 1 86 ? 1.165 -1.309 -2.081 1.00 83.06 86 ALA A C 1
ATOM 660 O O . ALA A 1 86 ? 1.269 -1.047 -0.885 1.00 83.06 86 ALA A O 1
ATOM 661 N N . ALA A 1 87 ? 1.176 -2.558 -2.566 1.00 88.19 87 ALA A N 1
ATOM 662 C CA . ALA A 1 87 ? 1.283 -3.782 -1.769 1.00 88.19 87 ALA A CA 1
ATOM 663 C C . ALA A 1 87 ? 1.730 -4.984 -2.620 1.00 88.19 87 ALA A C 1
ATOM 665 O O . ALA A 1 87 ? 1.475 -5.024 -3.831 1.00 88.19 87 ALA A O 1
ATOM 666 N N . ALA A 1 88 ? 2.342 -5.991 -1.994 1.00 90.25 88 ALA A N 1
ATOM 667 C CA . ALA A 1 88 ? 2.680 -7.258 -2.646 1.00 90.25 88 ALA A CA 1
ATOM 668 C C . ALA A 1 88 ? 1.423 -7.984 -3.126 1.00 90.25 88 ALA A C 1
ATOM 670 O O . ALA A 1 88 ? 1.334 -8.384 -4.287 1.00 90.25 88 ALA A O 1
ATOM 671 N N . SER A 1 89 ? 0.395 -8.027 -2.282 1.00 87.75 89 SER A N 1
ATOM 672 C CA . SER A 1 89 ? -0.911 -8.608 -2.621 1.00 87.75 89 SER A CA 1
ATOM 673 C C . SER A 1 89 ? -1.541 -8.037 -3.905 1.00 87.75 89 SER A C 1
ATOM 675 O O . SER A 1 89 ? -2.199 -8.770 -4.642 1.00 87.75 89 SER A O 1
ATOM 677 N N . MET A 1 90 ? -1.307 -6.761 -4.235 1.00 86.50 90 MET A N 1
ATOM 678 C CA . MET A 1 90 ? -1.808 -6.157 -5.478 1.00 86.50 90 MET A CA 1
ATOM 679 C C . MET A 1 90 ? -1.107 -6.676 -6.739 1.00 86.50 90 MET A C 1
ATOM 681 O O . MET A 1 90 ? -1.688 -6.599 -7.818 1.00 86.50 90 MET A O 1
ATOM 685 N N . THR A 1 91 ? 0.110 -7.206 -6.616 1.00 88.94 91 THR A N 1
ATOM 686 C CA . THR A 1 91 ? 0.894 -7.749 -7.742 1.00 88.94 91 THR A CA 1
ATOM 687 C C . THR A 1 91 ? 0.408 -9.133 -8.150 1.00 88.94 91 THR A C 1
ATOM 689 O O . THR A 1 91 ? 0.487 -9.497 -9.320 1.00 88.94 91 THR A O 1
ATOM 692 N N . LEU A 1 92 ? -0.184 -9.878 -7.213 1.00 88.12 92 LEU A N 1
ATOM 693 C CA . LEU A 1 92 ? -0.768 -11.185 -7.497 1.00 88.12 92 LEU A CA 1
ATOM 694 C C . LEU A 1 92 ? -1.901 -11.109 -8.523 1.00 88.12 92 LEU A C 1
ATOM 696 O O . LEU A 1 92 ? -2.027 -12.009 -9.339 1.00 88.12 92 LEU A O 1
ATOM 700 N N . GLY A 1 93 ? -2.709 -10.042 -8.517 1.00 85.50 93 GLY A N 1
ATOM 701 C CA . GLY A 1 93 ? -3.797 -9.869 -9.487 1.00 85.50 93 GLY A CA 1
ATOM 702 C C . GLY A 1 93 ? -3.300 -9.944 -10.937 1.00 85.50 93 GLY A C 1
ATOM 703 O O . GLY A 1 93 ? -3.740 -10.828 -11.665 1.00 85.50 93 GLY A O 1
ATOM 704 N N . PRO A 1 94 ? -2.362 -9.066 -11.336 1.00 83.31 94 PRO A N 1
ATOM 705 C CA . PRO A 1 94 ? -1.609 -9.176 -12.580 1.00 83.31 94 PRO A CA 1
ATOM 706 C C . PRO A 1 94 ? -1.017 -10.570 -12.824 1.00 83.31 94 PRO A C 1
ATOM 708 O O . PRO A 1 94 ? -1.349 -11.192 -13.824 1.00 83.31 94 PRO A O 1
ATOM 711 N N . LEU A 1 95 ? -0.226 -11.109 -11.890 1.00 85.19 95 LEU A N 1
ATOM 712 C CA . LEU A 1 95 ? 0.463 -12.395 -12.082 1.00 85.19 95 LEU A CA 1
ATOM 713 C C . LEU A 1 95 ? -0.487 -13.580 -12.314 1.00 85.19 95 LEU A C 1
ATOM 715 O O . LEU A 1 95 ? -0.185 -14.464 -13.108 1.00 85.19 95 LEU A O 1
ATOM 719 N N . PHE A 1 96 ? -1.656 -13.587 -11.671 1.00 84.19 96 PHE A N 1
ATOM 720 C CA . PHE A 1 96 ? -2.690 -14.594 -11.915 1.00 84.19 96 PHE A CA 1
ATOM 721 C C . PHE A 1 96 ? -3.489 -14.345 -13.201 1.00 84.19 96 PHE A C 1
ATOM 723 O O . PHE A 1 96 ? -4.094 -15.277 -13.727 1.00 84.19 96 PHE A O 1
ATOM 730 N N . ALA A 1 97 ? -3.541 -13.104 -13.692 1.00 79.50 97 ALA A N 1
ATOM 731 C CA . ALA A 1 97 ? -4.372 -12.723 -14.830 1.00 79.50 97 ALA A CA 1
ATOM 732 C C . ALA A 1 97 ? -3.749 -13.032 -16.200 1.00 79.50 97 ALA A C 1
ATOM 734 O O . ALA A 1 97 ? -4.474 -12.970 -17.193 1.00 79.50 97 ALA A O 1
ATOM 735 N N . GLY A 1 98 ? -2.459 -13.371 -16.301 1.00 64.12 98 GLY A N 1
ATOM 736 C CA . GLY A 1 98 ? -1.891 -13.694 -17.608 1.00 64.12 98 GLY A CA 1
ATOM 737 C C . GLY A 1 98 ? -0.487 -14.281 -17.604 1.00 64.12 98 GLY A C 1
ATOM 738 O O . GLY A 1 98 ? 0.394 -13.821 -16.890 1.00 64.12 98 GLY A O 1
ATOM 739 N N . ALA A 1 99 ? -0.294 -15.256 -18.493 1.00 49.25 99 ALA A N 1
ATOM 740 C CA . ALA A 1 99 ? 0.995 -15.782 -18.936 1.00 49.25 99 ALA A CA 1
ATOM 741 C C . ALA A 1 99 ? 1.748 -14.822 -19.891 1.00 49.25 99 ALA A C 1
ATOM 743 O O . ALA A 1 99 ? 2.911 -15.061 -20.188 1.00 49.25 99 ALA A O 1
ATOM 744 N N . ASP A 1 100 ? 1.104 -13.727 -20.326 1.00 53.09 100 ASP A N 1
ATOM 745 C CA . ASP A 1 100 ? 1.622 -12.760 -21.311 1.00 53.09 100 ASP A CA 1
ATOM 746 C C . ASP A 1 100 ? 2.169 -11.467 -20.677 1.00 53.09 100 ASP A C 1
ATOM 748 O O . ASP A 1 100 ? 2.261 -10.425 -21.334 1.00 53.09 100 ASP A O 1
ATOM 752 N N . TYR A 1 101 ? 2.509 -11.485 -19.383 1.00 55.19 101 TYR A N 1
ATOM 753 C CA . TYR A 1 101 ? 3.303 -10.383 -18.843 1.00 55.19 101 TYR A CA 1
ATOM 754 C C . TYR A 1 101 ? 4.673 -10.414 -19.512 1.00 55.19 101 TYR A C 1
ATOM 756 O O . TYR A 1 101 ? 5.252 -11.495 -19.612 1.00 55.19 101 TYR A O 1
ATOM 764 N N . PRO A 1 102 ? 5.191 -9.264 -19.981 1.00 55.25 102 PRO A N 1
ATOM 765 C CA . PRO A 1 102 ? 6.516 -9.221 -20.572 1.00 55.25 102 PRO A CA 1
ATOM 766 C C . PRO A 1 102 ? 7.511 -9.794 -19.561 1.00 55.25 102 PRO A C 1
ATOM 768 O O . PRO A 1 102 ? 7.760 -9.203 -18.512 1.00 55.25 102 PRO A O 1
ATOM 771 N N . THR A 1 103 ? 8.023 -10.983 -19.863 1.00 59.38 103 THR A N 1
ATOM 772 C CA . THR A 1 103 ? 9.146 -11.588 -19.158 1.00 59.38 103 THR A CA 1
ATOM 773 C C . THR A 1 103 ? 10.362 -10.737 -19.480 1.00 59.38 103 THR A C 1
ATOM 775 O O . THR A 1 103 ? 10.643 -10.505 -20.661 1.00 59.38 103 THR A O 1
ATOM 778 N N . LEU A 1 104 ? 11.080 -10.264 -18.459 1.00 57.53 104 LEU A N 1
ATOM 779 C CA . LEU A 1 104 ? 12.408 -9.706 -18.699 1.00 57.53 104 LEU A CA 1
ATOM 780 C C . LEU A 1 104 ? 13.257 -10.776 -19.390 1.00 57.53 104 LEU A C 1
ATOM 782 O O . LEU A 1 104 ? 13.135 -11.968 -19.097 1.00 57.53 104 LEU A O 1
ATOM 786 N N . ARG A 1 105 ? 14.092 -10.355 -20.339 1.00 62.72 105 ARG A N 1
ATOM 787 C CA . ARG A 1 105 ? 15.092 -11.254 -20.913 1.00 62.72 105 ARG A CA 1
ATOM 788 C C . ARG A 1 105 ? 16.068 -11.650 -19.809 1.00 62.72 105 ARG A C 1
ATOM 790 O O . ARG A 1 105 ? 16.412 -10.830 -18.958 1.00 62.72 105 ARG A O 1
ATOM 797 N N . GLU A 1 106 ? 16.514 -12.902 -19.838 1.00 59.81 106 GLU A N 1
ATOM 798 C CA . GLU A 1 106 ? 17.609 -13.367 -18.989 1.00 59.81 106 GLU A CA 1
ATOM 799 C C . GLU A 1 106 ? 18.791 -12.395 -19.185 1.00 59.81 106 GLU A C 1
ATOM 801 O O . GLU A 1 106 ? 19.201 -12.172 -20.326 1.00 59.81 106 GLU A O 1
ATOM 806 N N . ASN A 1 107 ? 19.286 -11.791 -18.093 1.00 57.72 107 ASN A N 1
ATOM 807 C CA . ASN A 1 107 ? 20.411 -10.833 -17.989 1.00 57.72 107 ASN A CA 1
ATOM 808 C C . ASN A 1 107 ? 20.098 -9.329 -17.839 1.00 57.72 107 ASN A C 1
ATOM 810 O O . ASN A 1 107 ? 21.039 -8.551 -17.683 1.00 57.72 107 ASN A O 1
ATOM 814 N N . GLU A 1 108 ? 18.838 -8.890 -17.793 1.00 64.31 108 GLU A N 1
ATOM 815 C CA . GLU A 1 108 ? 18.517 -7.493 -17.440 1.00 64.31 108 GLU A CA 1
ATOM 816 C C . GLU A 1 108 ? 18.163 -7.353 -15.950 1.00 64.31 108 GLU A C 1
ATOM 818 O O . GLU A 1 108 ? 17.002 -7.427 -15.554 1.00 64.31 108 GLU A O 1
ATOM 823 N N . ASN A 1 109 ? 19.187 -7.160 -15.111 1.00 64.69 109 ASN A N 1
ATOM 824 C CA . ASN A 1 109 ? 19.063 -7.196 -13.644 1.00 64.69 109 ASN A CA 1
ATOM 825 C C . ASN A 1 109 ? 18.666 -5.866 -12.981 1.00 64.69 109 ASN A C 1
ATOM 827 O O . ASN A 1 109 ? 18.503 -5.826 -11.761 1.00 64.69 109 ASN A O 1
ATOM 831 N N . ASP A 1 110 ? 18.518 -4.779 -13.737 1.00 77.25 110 ASP A N 1
ATOM 832 C CA . ASP A 1 110 ? 18.424 -3.456 -13.109 1.00 77.25 110 ASP A CA 1
ATOM 833 C C . ASP A 1 110 ? 16.983 -3.045 -12.765 1.00 77.25 110 ASP A C 1
ATOM 835 O O . ASP A 1 110 ? 16.776 -2.156 -11.940 1.00 77.25 110 ASP A O 1
ATOM 839 N N . SER A 1 111 ? 15.975 -3.705 -13.347 1.00 86.56 111 SER A N 1
ATOM 840 C CA . SER A 1 111 ? 14.558 -3.361 -13.152 1.00 86.56 111 SER A CA 1
ATOM 841 C C . SER A 1 111 ? 13.877 -4.195 -12.062 1.00 86.56 111 SER A C 1
ATOM 843 O O . SER A 1 111 ? 14.292 -5.306 -11.726 1.00 86.56 111 SER A O 1
ATOM 845 N N . GLY A 1 112 ? 12.784 -3.672 -11.500 1.00 91.12 112 GLY A N 1
ATOM 846 C CA . GLY A 1 112 ? 12.109 -4.349 -10.396 1.00 91.12 112 GLY A CA 1
ATOM 847 C C . GLY A 1 112 ? 10.678 -3.916 -10.104 1.00 91.12 112 GLY A C 1
ATOM 848 O O . GLY A 1 112 ? 10.065 -3.084 -10.776 1.00 91.12 112 GLY A O 1
ATOM 849 N N . ILE A 1 113 ? 10.132 -4.494 -9.040 1.00 91.38 113 ILE A N 1
ATOM 850 C CA . ILE A 1 113 ? 8.840 -4.137 -8.465 1.00 91.38 113 ILE A CA 1
ATOM 851 C C . ILE A 1 113 ? 9.107 -3.514 -7.105 1.00 91.38 113 ILE A C 1
ATOM 853 O O . ILE A 1 113 ? 9.764 -4.106 -6.251 1.00 91.38 113 ILE A O 1
ATOM 857 N N . MET A 1 114 ? 8.593 -2.306 -6.910 1.00 92.62 114 MET A N 1
ATOM 858 C CA . MET A 1 114 ? 8.738 -1.574 -5.664 1.00 92.62 114 MET A CA 1
ATOM 859 C C . MET A 1 114 ? 7.417 -1.606 -4.902 1.00 92.62 114 MET A C 1
ATOM 861 O O . MET A 1 114 ? 6.379 -1.212 -5.423 1.00 92.62 114 MET A O 1
ATOM 865 N N . PHE A 1 115 ? 7.455 -2.061 -3.659 1.00 91.38 115 PHE A N 1
ATOM 866 C CA . PHE A 1 115 ? 6.315 -2.150 -2.765 1.00 91.38 115 PHE A CA 1
ATOM 867 C C . PHE A 1 115 ? 6.395 -1.026 -1.739 1.00 91.38 115 PHE A C 1
ATOM 869 O O . PHE A 1 115 ? 7.354 -0.940 -0.967 1.00 91.38 115 PHE A O 1
ATOM 876 N N . ASN A 1 116 ? 5.349 -0.205 -1.653 1.00 90.69 116 ASN A N 1
ATOM 877 C CA . ASN A 1 116 ? 5.143 0.666 -0.495 1.00 90.69 116 ASN A CA 1
ATOM 878 C C . ASN A 1 116 ? 4.598 -0.140 0.702 1.00 90.69 116 ASN A C 1
ATOM 880 O O . ASN A 1 116 ? 3.483 0.072 1.187 1.00 90.69 116 ASN A O 1
ATOM 884 N N . SER A 1 117 ? 5.397 -1.107 1.138 1.00 90.81 117 SER A N 1
ATOM 885 C CA . SER A 1 117 ? 5.093 -2.056 2.199 1.00 90.81 117 SER A CA 1
ATOM 886 C C . SER A 1 117 ? 6.384 -2.539 2.864 1.00 90.81 117 SER A C 1
ATOM 888 O O . SER A 1 117 ? 7.481 -2.157 2.458 1.00 90.81 117 SER A O 1
ATOM 890 N N . VAL A 1 118 ? 6.238 -3.378 3.884 1.00 91.56 118 VAL A N 1
ATOM 891 C CA . VAL A 1 118 ? 7.329 -4.006 4.634 1.00 91.56 118 VAL A CA 1
ATOM 892 C C . VAL A 1 118 ? 7.275 -5.510 4.387 1.00 91.56 118 VAL A C 1
ATOM 894 O O . VAL A 1 118 ? 6.209 -6.115 4.527 1.00 91.56 118 VAL A O 1
ATOM 897 N N . ARG A 1 119 ? 8.408 -6.115 4.008 1.00 93.38 119 ARG A N 1
ATOM 898 C CA . ARG A 1 119 ? 8.481 -7.525 3.581 1.00 93.38 119 ARG A CA 1
ATOM 899 C C . ARG A 1 119 ? 7.913 -8.464 4.642 1.00 93.38 119 ARG A C 1
ATOM 901 O O . ARG A 1 119 ? 7.136 -9.357 4.332 1.00 93.38 119 ARG A O 1
ATOM 908 N N . GLU A 1 120 ? 8.232 -8.202 5.903 1.00 92.56 120 GLU A N 1
ATOM 909 C CA . GLU A 1 120 ? 7.835 -8.972 7.083 1.00 92.56 120 GLU A CA 1
ATOM 910 C C . GLU A 1 120 ? 6.320 -8.946 7.343 1.00 92.56 120 GLU A C 1
ATOM 912 O O . GLU A 1 120 ? 5.799 -9.784 8.090 1.00 92.56 120 GLU A O 1
ATOM 917 N N . LEU A 1 121 ? 5.592 -7.978 6.773 1.00 90.50 121 LEU A N 1
ATOM 918 C CA . LEU A 1 121 ? 4.130 -7.931 6.849 1.00 90.50 121 LEU A CA 1
ATOM 919 C C . LEU A 1 121 ? 3.477 -8.789 5.762 1.00 90.50 121 LEU A C 1
ATOM 921 O O . LEU A 1 121 ? 2.444 -9.416 6.016 1.00 90.50 121 LEU A O 1
ATOM 925 N N . GLU A 1 122 ? 4.090 -8.848 4.583 1.00 91.62 122 GLU A N 1
ATOM 926 C CA . GLU A 1 122 ? 3.553 -9.495 3.380 1.00 91.62 122 GLU A CA 1
ATOM 927 C C . GLU A 1 122 ? 4.300 -10.776 2.986 1.00 91.62 122 GLU A C 1
ATOM 929 O O . GLU A 1 122 ? 4.218 -11.209 1.843 1.00 91.62 122 GLU A O 1
ATOM 934 N N . GLU A 1 123 ? 5.022 -11.396 3.918 1.00 93.06 123 GLU A N 1
ATOM 935 C CA . GLU A 1 123 ? 5.919 -12.522 3.638 1.00 93.06 123 GLU A CA 1
ATOM 936 C C . GLU A 1 123 ? 5.243 -13.686 2.890 1.00 93.06 123 GLU A C 1
ATOM 938 O O . GLU A 1 123 ? 5.822 -14.243 1.962 1.00 93.06 123 GLU A O 1
ATOM 943 N N . ASP A 1 124 ? 4.002 -14.023 3.240 1.00 93.81 124 ASP A N 1
ATOM 944 C CA . ASP A 1 124 ? 3.189 -15.024 2.537 1.00 93.81 124 ASP A CA 1
ATOM 945 C C . ASP A 1 124 ? 2.949 -14.655 1.064 1.00 93.81 124 ASP A C 1
ATOM 947 O O . ASP A 1 124 ? 3.142 -15.485 0.178 1.00 93.81 124 ASP A O 1
ATOM 951 N N . MET A 1 125 ? 2.573 -13.405 0.789 1.00 92.88 125 MET A N 1
ATOM 952 C CA . MET A 1 125 ? 2.353 -12.894 -0.561 1.00 92.88 125 MET A CA 1
ATOM 953 C C . MET A 1 125 ? 3.661 -12.878 -1.349 1.00 92.88 125 MET A C 1
ATOM 955 O O . MET A 1 125 ? 3.663 -13.242 -2.519 1.00 92.88 125 MET A O 1
ATOM 959 N N . VAL A 1 126 ? 4.773 -12.501 -0.711 1.00 93.50 126 VAL A N 1
ATOM 960 C CA . VAL A 1 126 ? 6.099 -12.496 -1.344 1.00 93.50 126 VAL A CA 1
ATOM 961 C C . VAL A 1 126 ? 6.526 -13.900 -1.740 1.00 93.50 126 VAL A C 1
ATOM 963 O O . VAL A 1 126 ? 6.906 -14.098 -2.889 1.00 93.50 126 VAL A O 1
ATOM 966 N N . ARG A 1 127 ? 6.378 -14.884 -0.846 1.00 95.12 127 ARG A N 1
ATOM 967 C CA . ARG A 1 127 ? 6.671 -16.287 -1.171 1.00 95.12 127 ARG A CA 1
ATOM 968 C C . ARG A 1 127 ? 5.849 -16.765 -2.363 1.00 95.12 127 ARG A C 1
ATOM 970 O O . ARG A 1 127 ? 6.390 -17.433 -3.232 1.00 95.12 127 ARG A O 1
ATOM 977 N N . ILE A 1 128 ? 4.563 -16.406 -2.428 1.00 93.81 128 ILE A N 1
ATOM 978 C CA . ILE A 1 128 ? 3.702 -16.750 -3.569 1.00 93.81 128 ILE A CA 1
ATOM 979 C C . ILE A 1 128 ? 4.214 -16.078 -4.849 1.00 93.81 128 ILE A C 1
ATOM 981 O O . ILE A 1 128 ? 4.357 -16.758 -5.859 1.00 93.81 128 ILE A O 1
ATOM 985 N N . ILE A 1 129 ? 4.532 -14.780 -4.817 1.00 93.25 129 ILE A N 1
ATOM 986 C CA . ILE A 1 129 ? 5.092 -14.040 -5.964 1.00 93.25 129 ILE A CA 1
ATOM 987 C C . ILE A 1 129 ? 6.383 -14.698 -6.473 1.00 93.25 129 ILE A C 1
ATOM 989 O O . ILE A 1 129 ? 6.550 -14.865 -7.677 1.00 93.25 129 ILE A O 1
ATOM 993 N N . GLU A 1 130 ? 7.268 -15.120 -5.571 1.00 93.44 130 GLU A N 1
ATOM 994 C CA . GLU A 1 130 ? 8.542 -15.770 -5.906 1.00 93.44 130 GLU A CA 1
ATOM 995 C C . GLU A 1 130 ? 8.371 -17.160 -6.545 1.00 93.44 130 GLU A C 1
ATOM 997 O O . GLU A 1 130 ? 9.314 -17.663 -7.151 1.00 93.44 130 GLU A O 1
ATOM 1002 N N . THR A 1 131 ? 7.186 -17.781 -6.458 1.00 93.69 131 THR A N 1
ATOM 1003 C CA . THR A 1 131 ? 6.903 -19.039 -7.178 1.00 93.69 131 THR A CA 1
ATOM 1004 C C . THR A 1 131 ? 6.638 -18.843 -8.672 1.00 93.69 131 THR A C 1
ATOM 1006 O O . THR A 1 131 ? 6.667 -19.813 -9.430 1.00 93.69 131 THR A O 1
ATOM 1009 N N . PHE A 1 132 ? 6.385 -17.609 -9.120 1.00 90.06 132 PHE A N 1
ATOM 1010 C CA . PHE A 1 132 ? 6.136 -17.317 -10.528 1.00 90.06 132 PHE A CA 1
ATOM 1011 C C . PHE A 1 132 ? 7.457 -17.188 -11.285 1.00 90.06 132 PHE A C 1
ATOM 1013 O O . PHE A 1 132 ? 8.245 -16.280 -11.027 1.00 90.06 132 PHE A O 1
ATOM 1020 N N . SER A 1 133 ? 7.662 -18.036 -12.294 1.00 89.88 133 SER A N 1
ATOM 1021 C CA . SER A 1 133 ? 8.871 -18.005 -13.126 1.00 89.88 133 SER A CA 1
ATOM 1022 C C . SER A 1 133 ? 9.086 -16.664 -13.834 1.00 89.88 133 SER A C 1
ATOM 1024 O O . SER A 1 133 ? 10.228 -16.251 -13.995 1.00 89.88 133 SER A O 1
ATOM 1026 N N . VAL A 1 134 ? 8.012 -15.945 -14.189 1.00 85.56 134 VAL A N 1
ATOM 1027 C CA . VAL A 1 134 ? 8.078 -14.598 -14.795 1.00 85.56 134 VAL A CA 1
ATOM 1028 C C . VAL A 1 134 ? 8.698 -13.542 -13.869 1.00 85.56 134 VAL A C 1
ATOM 1030 O O . VAL A 1 134 ? 9.148 -12.506 -14.345 1.00 85.56 134 VAL A O 1
ATOM 1033 N N . ILE A 1 135 ? 8.752 -13.795 -12.556 1.00 87.75 135 ILE A N 1
ATOM 1034 C CA . ILE A 1 135 ? 9.393 -12.913 -11.570 1.00 87.75 135 ILE A CA 1
ATOM 1035 C C . ILE A 1 135 ? 10.857 -13.311 -11.308 1.00 87.75 135 ILE A C 1
ATOM 1037 O O . ILE A 1 135 ? 11.579 -12.584 -10.625 1.00 87.75 135 ILE A O 1
ATOM 1041 N N . ASN A 1 136 ? 11.350 -14.424 -11.861 1.00 87.50 136 ASN A N 1
ATOM 1042 C CA . ASN A 1 136 ? 12.747 -14.813 -11.679 1.00 87.50 136 ASN A CA 1
ATOM 1043 C C . ASN A 1 136 ? 13.689 -13.726 -12.212 1.00 87.50 136 ASN A C 1
ATOM 1045 O O . ASN A 1 136 ? 13.577 -13.293 -13.353 1.00 87.50 136 ASN A O 1
ATOM 1049 N N . GLY A 1 137 ? 14.617 -13.285 -11.362 1.00 84.94 137 GLY A N 1
ATOM 1050 C CA . GLY A 1 137 ? 15.554 -12.204 -11.683 1.00 84.94 137 GLY A CA 1
ATOM 1051 C C . GLY A 1 137 ? 14.995 -10.790 -11.488 1.00 84.94 137 GLY A C 1
ATOM 1052 O O . GLY A 1 137 ? 15.773 -9.845 -11.477 1.00 84.94 137 GLY A O 1
ATOM 1053 N N . ILE A 1 138 ? 13.688 -10.622 -11.251 1.00 87.75 138 ILE A N 1
ATOM 1054 C CA . ILE A 1 138 ? 13.090 -9.308 -10.984 1.00 87.75 138 ILE A CA 1
ATOM 1055 C C . ILE A 1 138 ? 13.313 -8.925 -9.518 1.00 87.75 138 ILE A C 1
ATOM 1057 O O . ILE A 1 138 ? 12.898 -9.637 -8.601 1.00 87.75 138 ILE A O 1
ATOM 1061 N N . ALA A 1 139 ? 13.924 -7.763 -9.278 1.00 91.00 139 ALA A N 1
ATOM 1062 C CA . ALA A 1 139 ? 14.133 -7.264 -7.924 1.00 91.00 139 ALA A CA 1
ATOM 1063 C C . ALA A 1 139 ? 12.796 -6.918 -7.240 1.00 91.00 139 ALA A C 1
ATOM 1065 O O . ALA A 1 139 ? 11.991 -6.155 -7.773 1.00 91.00 139 ALA A O 1
ATOM 1066 N N . LEU A 1 140 ? 12.571 -7.440 -6.030 1.00 93.25 140 LEU A N 1
ATOM 1067 C CA . LEU A 1 140 ? 11.409 -7.127 -5.193 1.00 93.25 140 LEU A CA 1
ATOM 1068 C C . LEU A 1 140 ? 11.828 -6.172 -4.064 1.00 93.25 140 LEU A C 1
ATOM 1070 O O . LEU A 1 140 ? 12.370 -6.604 -3.047 1.00 93.25 140 LEU A O 1
ATOM 1074 N N . LEU A 1 141 ? 11.594 -4.870 -4.241 1.00 92.81 141 LEU A N 1
ATOM 1075 C CA . LEU A 1 141 ? 12.052 -3.824 -3.322 1.00 92.81 141 LEU A CA 1
ATOM 1076 C C . LEU A 1 141 ? 10.947 -3.384 -2.359 1.00 92.81 141 LEU A C 1
ATOM 1078 O O . LEU A 1 141 ? 9.930 -2.846 -2.782 1.00 92.81 141 LEU A O 1
ATOM 1082 N N . PHE A 1 142 ? 11.162 -3.531 -1.054 1.00 92.25 142 PHE A N 1
ATOM 1083 C CA . PHE A 1 142 ? 10.231 -3.079 -0.014 1.00 92.25 142 PHE A CA 1
ATOM 1084 C C . PHE A 1 142 ? 10.721 -1.757 0.567 1.00 92.25 142 PHE A C 1
ATOM 1086 O O . PHE A 1 142 ? 11.650 -1.733 1.367 1.00 92.25 142 PHE A O 1
ATOM 1093 N N . VAL A 1 143 ? 10.111 -0.650 0.144 1.00 91.69 143 VAL A N 1
ATOM 1094 C CA . VAL A 1 143 ? 10.523 0.715 0.533 1.00 91.69 143 VAL A CA 1
ATOM 1095 C C . VAL A 1 143 ? 9.565 1.356 1.539 1.00 91.69 143 VAL A C 1
ATOM 1097 O O . VAL A 1 143 ? 9.646 2.552 1.815 1.00 91.69 143 VAL A O 1
ATOM 1100 N N . GLY A 1 144 ? 8.596 0.586 2.037 1.00 88.69 144 GLY A N 1
ATOM 1101 C CA . GLY A 1 144 ? 7.554 1.074 2.925 1.00 88.69 144 GLY A CA 1
ATOM 1102 C C . GLY A 1 144 ? 7.913 1.033 4.418 1.00 88.69 144 GLY A C 1
ATOM 1103 O O . GLY A 1 144 ? 8.902 0.423 4.813 1.00 88.69 144 GLY A O 1
ATOM 1104 N N . PRO A 1 145 ? 7.066 1.640 5.270 1.00 87.50 145 PRO A N 1
ATOM 1105 C CA . PRO A 1 145 ? 5.953 2.499 4.883 1.00 87.50 145 PRO A CA 1
ATOM 1106 C C . PRO A 1 145 ? 6.471 3.874 4.430 1.00 87.50 145 PRO A C 1
ATOM 1108 O O . PRO A 1 145 ? 7.085 4.607 5.206 1.00 87.50 145 PRO A O 1
ATOM 1111 N N . LEU A 1 146 ? 6.174 4.262 3.188 1.00 83.94 146 LEU A N 1
ATOM 1112 C CA . LEU A 1 146 ? 6.429 5.610 2.695 1.00 83.94 146 LEU A CA 1
ATOM 1113 C C . LEU A 1 146 ? 5.434 6.537 3.375 1.00 83.94 146 LEU A C 1
ATOM 1115 O O . LEU A 1 146 ? 4.292 6.686 2.939 1.00 83.94 146 LEU A O 1
ATOM 1119 N N . MET A 1 147 ? 5.851 7.138 4.480 1.00 79.38 147 MET A N 1
ATOM 1120 C CA . MET A 1 147 ? 5.053 8.139 5.171 1.00 79.38 147 MET A CA 1
ATOM 1121 C C . MET A 1 147 ? 5.008 9.407 4.312 1.00 79.38 147 MET A C 1
ATOM 1123 O O . MET A 1 147 ? 6.012 9.750 3.682 1.00 79.38 147 MET A O 1
ATOM 1127 N N . PRO A 1 148 ? 3.875 10.130 4.261 1.00 76.50 148 PRO A N 1
ATOM 1128 C CA . PRO A 1 148 ? 3.863 11.411 3.582 1.00 76.50 148 PRO A CA 1
ATOM 1129 C C . PRO A 1 148 ? 4.913 12.281 4.251 1.00 76.50 148 PRO A C 1
ATOM 1131 O O . PRO A 1 148 ? 4.934 12.392 5.482 1.00 76.50 148 PRO A O 1
ATOM 1134 N N . GLN A 1 149 ? 5.762 12.912 3.446 1.00 75.75 149 GLN A N 1
ATOM 1135 C CA . GLN A 1 149 ? 6.584 13.987 3.967 1.00 75.75 149 GLN A CA 1
ATOM 1136 C C . GLN A 1 149 ? 5.654 15.006 4.623 1.00 75.75 149 GLN A C 1
ATOM 1138 O O . GLN A 1 149 ? 4.521 15.211 4.168 1.00 75.75 149 GLN A O 1
ATOM 1143 N N . THR A 1 150 ? 6.113 15.608 5.716 1.00 76.88 150 THR A N 1
ATOM 1144 C CA . THR A 1 150 ? 5.449 16.763 6.310 1.00 76.88 150 THR A CA 1
ATOM 1145 C C . THR A 1 150 ? 5.409 17.855 5.248 1.00 76.88 150 THR A C 1
ATOM 1147 O O . THR A 1 150 ? 6.349 18.635 5.106 1.00 76.88 150 THR A O 1
ATOM 1150 N N . GLU A 1 151 ? 4.345 17.871 4.442 1.00 76.50 151 GLU A N 1
ATOM 1151 C CA . GLU A 1 151 ? 4.036 18.994 3.571 1.00 76.50 151 GLU A CA 1
ATOM 1152 C C . GLU A 1 151 ? 4.022 20.255 4.427 1.00 76.50 151 GLU A C 1
ATOM 1154 O O . GLU A 1 151 ? 3.791 20.185 5.637 1.00 76.50 151 GLU A O 1
ATOM 1159 N N . LYS A 1 152 ? 4.244 21.414 3.802 1.00 82.56 152 LYS A N 1
ATOM 1160 C CA . LYS A 1 152 ? 4.052 22.703 4.466 1.00 82.56 152 LYS A CA 1
ATOM 1161 C C . LYS A 1 152 ? 2.614 22.764 4.982 1.00 82.56 152 LYS A C 1
ATOM 1163 O O . LYS A 1 152 ? 1.679 23.032 4.232 1.00 82.56 152 LYS A O 1
ATOM 1168 N N . VAL A 1 153 ? 2.457 22.434 6.256 1.00 83.75 153 VAL A N 1
ATOM 1169 C CA . VAL A 1 153 ? 1.191 22.442 6.972 1.00 83.75 153 VAL A CA 1
ATOM 1170 C C . VAL A 1 153 ? 0.784 23.900 7.076 1.00 83.75 153 VAL A C 1
ATOM 1172 O O . VAL A 1 153 ? 1.590 24.732 7.496 1.00 83.75 153 VAL A O 1
ATOM 1175 N N . SER A 1 154 ? -0.433 24.247 6.658 1.00 90.00 154 SER A N 1
ATOM 1176 C CA . SER A 1 154 ? -0.901 25.619 6.859 1.00 90.00 154 SER A CA 1
ATOM 1177 C C . SER A 1 154 ? -0.962 25.924 8.359 1.00 90.00 154 SER A C 1
ATOM 1179 O O . SER A 1 154 ? -1.200 25.026 9.166 1.00 90.00 154 SER A O 1
ATOM 1181 N N . VAL A 1 155 ? -0.804 27.191 8.750 1.00 91.50 155 VAL A N 1
ATOM 1182 C CA . VAL A 1 155 ? -0.929 27.609 10.163 1.00 91.50 155 VAL A CA 1
ATOM 1183 C C . VAL A 1 155 ? -2.249 27.111 10.764 1.00 91.50 155 VAL A C 1
ATOM 1185 O O . VAL A 1 155 ? -2.257 26.492 11.821 1.00 91.50 155 VAL A O 1
ATOM 1188 N N . SER A 1 156 ? -3.348 27.242 10.016 1.00 90.06 156 SER A N 1
ATOM 1189 C CA . SER A 1 156 ? -4.665 26.737 10.419 1.00 90.06 156 SER A CA 1
ATOM 1190 C C . SER A 1 156 ? -4.721 25.218 10.613 1.00 90.06 156 SER A C 1
ATOM 1192 O O . SER A 1 156 ? -5.438 24.728 11.484 1.00 90.06 156 SER A O 1
ATOM 1194 N N . GLN A 1 157 ? -3.978 24.447 9.815 1.00 86.69 157 GLN A N 1
ATOM 1195 C CA . GLN A 1 157 ? -3.870 23.007 10.012 1.00 86.69 157 GLN A CA 1
ATOM 1196 C C . GLN A 1 157 ? -3.066 22.716 11.281 1.00 86.69 157 GLN A C 1
ATOM 1198 O O . GLN A 1 157 ? -3.534 21.917 12.080 1.00 86.69 157 GLN A O 1
ATOM 1203 N N . LEU A 1 158 ? -1.928 23.382 11.514 1.00 90.12 158 LEU A N 1
ATOM 1204 C CA . LEU A 1 158 ? -1.129 23.216 12.739 1.00 90.12 158 LEU A CA 1
ATOM 1205 C C . LEU A 1 158 ? -1.946 23.523 14.002 1.00 90.12 158 LEU A C 1
ATOM 1207 O O . LEU A 1 158 ? -1.914 22.748 14.956 1.00 90.12 158 LEU A O 1
ATOM 1211 N N . GLU A 1 159 ? -2.739 24.595 13.994 1.00 92.56 159 GLU A N 1
ATOM 1212 C CA . GLU A 1 159 ? -3.646 24.938 15.097 1.00 92.56 159 GLU A CA 1
ATOM 1213 C C . GLU A 1 159 ? -4.687 23.841 15.341 1.00 92.56 159 GLU A C 1
ATOM 1215 O O . GLU A 1 159 ? -4.866 23.389 16.474 1.00 92.56 159 GLU A O 1
ATOM 1220 N N . GLN A 1 160 ? -5.331 23.344 14.277 1.00 89.00 160 GLN A N 1
ATOM 1221 C CA . GLN A 1 160 ? -6.251 22.208 14.376 1.00 89.00 160 GLN A CA 1
ATOM 1222 C C . GLN A 1 160 ? -5.550 20.960 14.917 1.00 89.00 160 GLN A C 1
ATOM 1224 O O . GLN A 1 160 ? -6.148 20.207 15.690 1.00 89.00 160 GLN A O 1
ATOM 1229 N N . GLN A 1 161 ? -4.292 20.735 14.533 1.00 87.31 161 GLN A N 1
ATOM 1230 C CA . GLN A 1 161 ? -3.522 19.601 15.016 1.00 87.31 161 GLN A CA 1
ATOM 1231 C C . GLN A 1 161 ? -3.221 19.707 16.510 1.00 87.31 161 GLN A C 1
ATOM 1233 O O . GLN A 1 161 ? -3.389 18.727 17.237 1.00 87.31 161 GLN A O 1
ATOM 1238 N N . GLU A 1 162 ? -2.834 20.890 16.975 1.00 91.12 162 GLU A N 1
ATOM 1239 C CA . GLU A 1 162 ? -2.538 21.141 18.381 1.00 91.12 162 GLU A CA 1
ATOM 1240 C C . GLU A 1 162 ? -3.806 21.083 19.245 1.00 91.12 162 GLU A C 1
ATOM 1242 O O . GLU A 1 162 ? -3.802 20.478 20.317 1.00 91.12 162 GLU A O 1
ATOM 1247 N N . MET A 1 163 ? -4.931 21.619 18.760 1.00 92.75 163 MET A N 1
ATOM 1248 C CA . MET A 1 163 ? -6.233 21.460 19.418 1.00 92.75 163 MET A CA 1
ATOM 1249 C C . MET A 1 163 ? -6.630 19.986 19.533 1.00 92.75 163 MET A C 1
ATOM 1251 O O . MET A 1 163 ? -7.072 19.542 20.594 1.00 92.75 163 MET A O 1
ATOM 1255 N N . MET A 1 164 ? -6.446 19.218 18.454 1.00 88.88 164 MET A N 1
ATOM 1256 C CA . MET A 1 164 ? -6.731 17.786 18.440 1.00 88.88 164 MET A CA 1
ATOM 1257 C C . MET A 1 164 ? -5.871 17.034 19.441 1.00 88.88 164 MET A C 1
ATOM 1259 O O . MET A 1 164 ? -6.388 16.225 20.205 1.00 88.88 164 MET A O 1
ATOM 1263 N N . LYS A 1 165 ? -4.572 17.330 19.468 1.00 89.88 165 LYS A N 1
ATOM 1264 C CA . LYS A 1 165 ? -3.621 16.751 20.412 1.00 89.88 165 LYS A CA 1
ATOM 1265 C C . LYS A 1 165 ? -4.032 17.045 21.856 1.00 89.88 165 LYS A C 1
ATOM 1267 O O . LYS A 1 165 ? -4.218 16.108 22.624 1.00 89.88 165 LYS A O 1
ATOM 1272 N N . LYS A 1 166 ? -4.310 18.309 22.190 1.00 92.50 166 LYS A N 1
ATOM 1273 C CA . LYS A 1 166 ? -4.782 18.711 23.526 1.00 92.50 166 LYS A CA 1
ATOM 1274 C C . LYS A 1 166 ? -6.080 18.015 23.933 1.00 92.50 166 LYS A C 1
ATOM 1276 O O . LYS A 1 166 ? -6.217 17.618 25.085 1.00 92.50 166 LYS A O 1
ATOM 1281 N N . TRP A 1 167 ? -7.039 17.865 23.017 1.00 94.75 167 TRP A N 1
ATOM 1282 C CA . TRP A 1 167 ? -8.279 17.130 23.291 1.00 94.75 167 TRP A CA 1
ATOM 1283 C C . TRP A 1 167 ? -8.006 15.640 23.540 1.00 94.75 167 TRP A C 1
ATOM 1285 O O . TRP A 1 167 ? -8.501 15.078 24.516 1.00 94.75 167 TRP A O 1
ATOM 1295 N N . LEU A 1 168 ? -7.171 15.033 22.694 1.00 89.44 168 LEU A N 1
ATOM 1296 C CA . LEU A 1 168 ? -6.744 13.637 22.758 1.00 89.44 168 LEU A CA 1
ATOM 1297 C C . LEU A 1 168 ? -5.931 13.292 24.012 1.00 89.44 168 LEU A C 1
ATOM 1299 O O . LEU A 1 168 ? -5.934 12.128 24.412 1.00 89.44 168 LEU A O 1
ATOM 1303 N N . ASP A 1 169 ? -5.216 14.259 24.586 1.00 90.94 169 ASP A N 1
ATOM 1304 C CA . ASP A 1 169 ? -4.422 14.094 25.809 1.00 90.94 169 ASP A CA 1
ATOM 1305 C C . ASP A 1 169 ? -5.291 14.069 27.076 1.00 90.94 169 ASP A C 1
ATOM 1307 O O . ASP A 1 169 ? -4.855 13.546 28.101 1.00 90.94 169 ASP A O 1
ATOM 1311 N N . ARG A 1 170 ? -6.527 14.585 26.996 1.00 94.75 170 ARG A N 1
ATOM 1312 C CA . ARG A 1 170 ? -7.523 14.560 28.084 1.00 94.75 170 ARG A CA 1
ATOM 1313 C C . ARG A 1 170 ? -8.380 13.296 28.110 1.00 94.75 170 ARG A C 1
ATOM 1315 O O . ARG A 1 170 ? -9.114 13.101 29.070 1.00 94.75 170 ARG A O 1
ATOM 1322 N N . GLN A 1 171 ? -8.347 12.491 27.051 1.00 91.56 171 GLN A N 1
ATOM 1323 C CA . GLN A 1 171 ? -9.131 11.258 26.984 1.00 91.56 171 GLN A CA 1
ATOM 1324 C C . GLN A 1 171 ? -8.406 10.131 27.727 1.00 91.56 171 GLN A C 1
ATOM 1326 O O . GLN A 1 171 ? -7.171 10.081 27.742 1.00 91.56 171 GLN A O 1
ATOM 1331 N N . GLU A 1 172 ? -9.168 9.208 28.310 1.00 88.88 172 GLU A N 1
ATOM 1332 C CA . GLU A 1 172 ? -8.624 8.005 28.939 1.00 88.88 172 GLU A CA 1
ATOM 1333 C C . GLU A 1 172 ? -7.850 7.148 27.922 1.00 88.88 172 GLU A C 1
ATOM 1335 O O . GLU A 1 172 ? -8.079 7.203 26.705 1.00 88.88 172 GLU A O 1
ATOM 1340 N N . LYS A 1 173 ? -6.885 6.361 28.405 1.00 81.81 173 LYS A N 1
ATOM 1341 C CA . LYS A 1 173 ? -6.099 5.466 27.555 1.00 81.81 173 LYS A CA 1
ATOM 1342 C C . LYS A 1 173 ? -7.040 4.483 26.836 1.00 81.81 173 LYS A C 1
ATOM 1344 O O . LYS A 1 173 ? -7.881 3.872 27.464 1.00 81.81 173 LYS A O 1
ATOM 1349 N N . LEU A 1 174 ? -6.882 4.350 25.516 1.00 77.44 174 LEU A N 1
ATOM 1350 C CA . LEU A 1 174 ? -7.704 3.505 24.626 1.00 77.44 174 LEU A CA 1
ATOM 1351 C C . LEU A 1 174 ? -9.180 3.917 24.443 1.00 77.44 174 LEU A C 1
ATOM 1353 O O . LEU A 1 174 ? -9.842 3.327 23.604 1.00 77.44 174 LEU A O 1
ATOM 1357 N N . SER A 1 175 ? -9.667 4.985 25.082 1.00 83.25 175 SER A N 1
ATOM 1358 C CA . SER A 1 175 ? -11.089 5.396 25.026 1.00 83.25 175 SER A CA 1
ATOM 1359 C C . SER A 1 175 ? -11.552 6.092 23.732 1.00 83.25 175 SER A C 1
ATOM 1361 O O . SER A 1 175 ? -12.691 6.548 23.629 1.00 83.25 175 SER A O 1
ATOM 1363 N N . VAL A 1 176 ? -10.669 6.255 22.739 1.00 84.94 176 VAL A N 1
ATOM 1364 C CA . VAL A 1 176 ? -10.962 7.043 21.530 1.00 84.94 176 VAL A CA 1
ATOM 1365 C C . VAL A 1 176 ? -10.907 6.178 20.280 1.00 84.94 176 VAL A C 1
ATOM 1367 O O . VAL A 1 176 ? -9.829 5.757 19.848 1.00 84.94 176 VAL A O 1
ATOM 1370 N N . ALA A 1 177 ? -12.063 6.042 19.630 1.00 81.25 177 ALA A N 1
ATOM 1371 C CA . ALA A 1 177 ? -12.185 5.539 18.270 1.00 81.25 177 ALA A CA 1
ATOM 1372 C C . ALA A 1 177 ? -12.134 6.695 17.256 1.00 81.25 177 ALA A C 1
ATOM 1374 O O . ALA A 1 177 ? -12.953 7.616 17.265 1.00 81.25 177 ALA A O 1
ATOM 1375 N N . ASN A 1 178 ? -11.164 6.644 16.351 1.00 81.38 178 ASN A N 1
ATOM 1376 C CA . ASN A 1 178 ? -11.053 7.546 15.213 1.00 81.38 178 ASN A CA 1
ATOM 1377 C C . ASN A 1 178 ? -11.735 6.910 13.997 1.00 81.38 178 ASN A C 1
ATOM 1379 O O . ASN A 1 178 ? -11.441 5.776 13.637 1.00 81.38 178 ASN A O 1
ATOM 1383 N N . VAL A 1 179 ? -12.633 7.636 13.336 1.00 80.06 179 VAL A N 1
ATOM 1384 C CA . VAL A 1 179 ? -13.344 7.132 12.157 1.00 80.06 179 VAL A CA 1
ATOM 1385 C C . VAL A 1 179 ? -12.932 7.923 10.924 1.00 80.06 179 VAL A C 1
ATOM 1387 O O . VAL A 1 179 ? -13.124 9.141 10.868 1.00 80.06 179 VAL A O 1
ATOM 1390 N N . ASN A 1 180 ? -12.416 7.234 9.904 1.00 77.88 180 ASN A N 1
ATOM 1391 C CA . ASN A 1 180 ? -12.045 7.855 8.639 1.00 77.88 180 ASN A CA 1
ATOM 1392 C C . ASN A 1 180 ? -12.622 7.091 7.440 1.00 77.88 180 ASN A C 1
ATOM 1394 O O . ASN A 1 180 ? -12.553 5.871 7.371 1.00 77.88 180 ASN A O 1
ATOM 1398 N N . SER A 1 181 ? -13.197 7.813 6.475 1.00 70.88 181 SER A N 1
ATOM 1399 C CA . SER A 1 181 ? -13.725 7.242 5.219 1.00 70.88 181 SER A CA 1
ATOM 1400 C C . SER A 1 181 ? -12.913 7.642 3.981 1.00 70.88 181 SER A C 1
ATOM 1402 O O . SER A 1 181 ? -13.370 7.488 2.849 1.00 70.88 181 SER A O 1
ATOM 1404 N N . GLY A 1 182 ? -11.714 8.188 4.177 1.00 73.06 182 GLY A N 1
ATOM 1405 C CA . GLY A 1 182 ? -10.873 8.722 3.116 1.00 73.06 182 GLY A CA 1
ATOM 1406 C C . GLY A 1 182 ? -11.406 10.028 2.514 1.00 73.06 182 GLY A C 1
ATOM 1407 O O . GLY A 1 182 ? -12.337 10.659 3.013 1.00 73.06 182 GLY A O 1
ATOM 1408 N N . ARG A 1 183 ? -10.784 10.462 1.411 1.00 65.88 183 ARG A N 1
ATOM 1409 C CA . ARG A 1 183 ? -11.115 11.716 0.702 1.00 65.88 183 ARG A CA 1
ATOM 1410 C C . ARG A 1 183 ? -12.257 11.583 -0.311 1.00 65.88 183 ARG A C 1
ATOM 1412 O O . ARG A 1 183 ? -12.475 12.498 -1.103 1.00 65.88 183 ARG A O 1
ATOM 1419 N N . LEU A 1 184 ? -12.973 10.460 -0.326 1.00 56.69 184 LEU A N 1
ATOM 1420 C CA . LEU A 1 184 ? -14.084 10.290 -1.256 1.00 56.69 184 LEU A CA 1
ATOM 1421 C C . LEU A 1 184 ? -15.298 11.110 -0.786 1.00 56.69 184 LEU A C 1
ATOM 1423 O O . LEU A 1 184 ? -15.555 11.200 0.417 1.00 56.69 184 LEU A O 1
ATOM 1427 N N . PRO A 1 185 ? -16.045 11.743 -1.708 1.00 49.69 185 PRO A N 1
ATOM 1428 C CA . PRO A 1 185 ? -17.225 12.520 -1.358 1.00 49.69 185 PRO A CA 1
ATOM 1429 C C . PRO A 1 185 ? -18.341 11.600 -0.840 1.00 49.69 185 PRO A C 1
ATOM 1431 O O . PRO A 1 185 ? -19.172 11.103 -1.599 1.00 49.69 185 PRO A O 1
ATOM 1434 N N . CYS A 1 186 ? -18.374 11.391 0.475 1.00 49.62 186 CYS A N 1
ATOM 1435 C CA . CYS A 1 186 ? -19.415 10.636 1.170 1.00 49.62 186 CYS A CA 1
ATOM 1436 C C . CYS A 1 186 ? -20.467 11.598 1.753 1.00 49.62 186 CYS A C 1
ATOM 1438 O O . CYS A 1 186 ? -20.131 12.578 2.419 1.00 49.62 186 CYS A O 1
ATOM 1440 N N . ARG A 1 187 ? -21.761 11.321 1.529 1.00 43.06 187 ARG A N 1
ATOM 1441 C CA . ARG A 1 187 ? -22.885 12.073 2.122 1.00 43.06 187 ARG A CA 1
ATOM 1442 C C . ARG A 1 187 ? -23.381 11.310 3.357 1.00 43.06 187 ARG A C 1
ATOM 1444 O O . ARG A 1 187 ? -23.862 10.190 3.209 1.00 43.06 187 ARG A O 1
ATOM 1451 N N . MET A 1 188 ? -23.226 11.894 4.548 1.00 44.41 188 MET A N 1
ATOM 1452 C CA . MET A 1 188 ? -23.577 11.280 5.839 1.00 44.41 188 MET A CA 1
ATOM 1453 C C . MET A 1 188 ? -24.763 12.005 6.491 1.00 44.41 188 MET A C 1
ATOM 1455 O O . MET A 1 188 ? -24.794 13.236 6.484 1.00 44.41 188 MET A O 1
ATOM 1459 N N . GLU A 1 189 ? -25.729 11.256 7.032 1.00 44.56 189 GLU A N 1
ATOM 1460 C CA . GLU A 1 189 ? -26.847 11.795 7.827 1.00 44.56 189 GLU A CA 1
ATOM 1461 C C . GLU A 1 189 ? -26.450 12.001 9.302 1.00 44.56 189 GLU A C 1
ATOM 1463 O O . GLU A 1 189 ? -25.514 11.390 9.813 1.00 44.56 189 GLU A O 1
ATOM 1468 N N . SER A 1 190 ? -27.149 12.902 9.995 1.00 42.41 190 SER A N 1
ATOM 1469 C CA . SER A 1 190 ? -26.710 13.611 11.209 1.00 42.41 190 SER A CA 1
ATOM 1470 C C . SER A 1 190 ? -26.755 12.846 12.548 1.00 42.41 190 SER A C 1
ATOM 1472 O O . SER A 1 190 ? -26.366 13.425 13.563 1.00 42.41 190 SER A O 1
ATOM 1474 N N . LYS A 1 191 ? -27.181 11.576 12.602 1.00 41.19 191 LYS A N 1
ATOM 1475 C CA . LYS A 1 191 ? -27.594 10.909 13.862 1.00 41.19 191 LYS A CA 1
ATOM 1476 C C . LYS A 1 191 ? -26.489 10.265 14.739 1.00 41.19 191 LYS A C 1
ATOM 1478 O O . LYS A 1 191 ? -26.816 9.727 15.787 1.00 41.19 191 LYS A O 1
ATOM 1483 N N . LEU A 1 192 ? -25.196 10.342 14.397 1.00 42.09 192 LEU A N 1
ATOM 1484 C CA . LEU A 1 192 ? -24.102 9.596 15.076 1.00 42.09 192 LEU A CA 1
ATOM 1485 C C . LEU A 1 192 ? -23.120 10.453 15.922 1.00 42.09 192 LEU A C 1
ATOM 1487 O O . LEU A 1 192 ? -21.932 10.157 15.995 1.00 42.09 192 LEU A O 1
ATOM 1491 N N . ARG A 1 193 ? -23.571 11.544 16.561 1.00 40.88 193 ARG A N 1
ATOM 1492 C CA . ARG A 1 193 ? -22.653 12.573 17.111 1.00 40.88 193 ARG A CA 1
ATOM 1493 C C . ARG A 1 193 ? -22.074 12.355 18.516 1.00 40.88 193 ARG A C 1
ATOM 1495 O O . ARG A 1 193 ? -21.191 13.119 18.886 1.00 40.88 193 ARG A O 1
ATOM 1502 N N . ARG A 1 194 ? -22.532 11.388 19.317 1.00 35.84 194 ARG A N 1
ATOM 1503 C CA . ARG A 1 194 ? -22.203 11.394 20.761 1.00 35.84 194 ARG A CA 1
ATOM 1504 C C . ARG A 1 194 ? -20.891 10.682 21.150 1.00 35.84 194 ARG A C 1
ATOM 1506 O O . ARG A 1 194 ? -20.390 10.965 22.225 1.00 35.84 194 ARG A O 1
ATOM 1513 N N . TRP A 1 195 ? -20.307 9.845 20.282 1.00 34.91 195 TRP A N 1
ATOM 1514 C CA . TRP A 1 195 ? -19.173 8.965 20.653 1.00 34.91 195 TRP A CA 1
ATOM 1515 C C . TRP A 1 195 ? -18.008 8.908 19.653 1.00 34.91 195 TRP A C 1
ATOM 1517 O O . TRP A 1 195 ? -17.032 8.206 19.887 1.00 34.91 195 TRP A O 1
ATOM 1527 N N . LEU A 1 196 ? -18.089 9.610 18.520 1.00 45.28 196 LEU A N 1
ATOM 1528 C CA . LEU A 1 196 ? -17.138 9.442 17.419 1.00 45.28 196 LEU A CA 1
ATOM 1529 C C . LEU A 1 196 ? -16.457 10.765 17.091 1.00 45.28 196 LEU A C 1
ATOM 1531 O O . LEU A 1 196 ? -17.124 11.744 16.746 1.00 45.28 196 LEU A O 1
ATOM 1535 N N . TYR A 1 197 ? -15.124 10.776 17.118 1.00 46.91 197 TYR A N 1
ATOM 1536 C CA . TYR A 1 197 ? -14.386 11.822 16.427 1.00 46.91 197 TYR A CA 1
ATOM 1537 C C . TYR A 1 197 ? -14.441 11.540 14.920 1.00 46.91 197 TYR A C 1
ATOM 1539 O O . TYR A 1 197 ? -13.937 10.523 14.438 1.00 46.91 197 TYR A O 1
ATOM 1547 N N . TRP A 1 198 ? -15.104 12.433 14.183 1.00 46.56 198 TRP A N 1
ATOM 1548 C CA . TRP A 1 198 ? -15.377 12.279 12.755 1.00 46.56 198 TRP A CA 1
ATOM 1549 C C . TRP A 1 198 ? -14.639 13.335 11.928 1.00 46.56 198 TRP A C 1
ATOM 1551 O O . TRP A 1 198 ? -14.916 14.533 12.046 1.00 46.56 198 TRP A O 1
ATOM 1561 N N . GLN A 1 199 ? -13.751 12.900 11.029 1.00 45.47 199 GLN A N 1
ATOM 1562 C CA . GLN A 1 199 ? -13.123 13.786 10.047 1.00 45.47 199 GLN A CA 1
ATOM 1563 C C . GLN A 1 199 ? -13.946 13.850 8.758 1.00 45.47 199 GLN A C 1
ATOM 1565 O O . GLN A 1 199 ? -14.023 12.895 7.987 1.00 45.47 199 GLN A O 1
ATOM 1570 N N . ARG A 1 200 ? -14.535 15.019 8.480 1.00 42.62 200 ARG A N 1
ATOM 1571 C CA . ARG A 1 200 ? -15.156 15.310 7.182 1.00 42.62 200 ARG A CA 1
ATOM 1572 C C . ARG A 1 200 ? -14.063 15.717 6.193 1.00 42.62 200 ARG A C 1
ATOM 1574 O O . ARG A 1 200 ? -13.267 16.601 6.497 1.00 42.62 200 ARG A O 1
ATOM 1581 N N . GLY A 1 201 ? -14.045 15.105 5.009 1.00 40.97 201 GLY A N 1
ATOM 1582 C CA . GLY A 1 201 ? -13.134 15.465 3.921 1.00 40.97 201 GLY A CA 1
ATOM 1583 C C . GLY A 1 201 ? -13.342 16.908 3.452 1.00 40.97 201 GLY A C 1
ATOM 1584 O O . GLY A 1 201 ? -14.116 17.158 2.535 1.00 40.97 201 GLY A O 1
ATOM 1585 N N . ASN A 1 202 ? -12.660 17.854 4.094 1.00 30.89 202 ASN A N 1
ATOM 1586 C CA . ASN A 1 202 ? -12.426 19.201 3.590 1.00 30.89 202 ASN A CA 1
ATOM 1587 C C . ASN A 1 202 ? -11.077 19.157 2.844 1.00 30.89 202 ASN A C 1
ATOM 1589 O O . ASN A 1 202 ? -10.114 18.640 3.425 1.00 30.89 202 ASN A O 1
ATOM 1593 N N . PRO A 1 203 ? -10.951 19.646 1.593 1.00 39.12 203 PRO A N 1
ATOM 1594 C CA . PRO A 1 203 ? -9.686 19.611 0.844 1.00 39.12 203 PRO A CA 1
ATOM 1595 C C . PRO A 1 203 ? -8.500 20.257 1.587 1.00 39.12 203 PRO A C 1
ATOM 1597 O O . PRO A 1 203 ? -7.353 19.941 1.281 1.00 39.12 203 PRO A O 1
ATOM 1600 N N . SER A 1 204 ? -8.769 21.082 2.602 1.00 30.45 204 SER A N 1
ATOM 1601 C CA . SER A 1 204 ? -7.807 21.881 3.363 1.00 30.45 204 SER A CA 1
ATOM 1602 C C . SER A 1 204 ? -7.536 21.434 4.814 1.00 30.45 204 SER A C 1
ATOM 1604 O O . SER A 1 204 ? -6.721 22.076 5.461 1.00 30.45 204 SER A O 1
ATOM 1606 N N . CYS A 1 205 ? -8.107 20.337 5.343 1.00 27.81 205 CYS A N 1
ATOM 1607 C CA . CYS A 1 205 ? -7.905 19.934 6.764 1.00 27.81 205 CYS A CA 1
ATOM 1608 C C . CYS A 1 205 ? -7.375 18.498 6.983 1.00 27.81 205 CYS A C 1
ATOM 1610 O O . CYS A 1 205 ? -7.351 17.993 8.102 1.00 27.81 205 CYS A O 1
ATOM 1612 N N . GLY A 1 206 ? -6.958 17.795 5.928 1.00 32.09 206 GLY A N 1
ATOM 1613 C CA . GLY A 1 206 ? -6.612 16.370 6.004 1.00 32.09 206 GLY A CA 1
ATOM 1614 C C . GLY A 1 206 ? -5.129 16.085 6.243 1.00 32.09 206 GLY A C 1
ATOM 1615 O O . GLY A 1 206 ? -4.498 15.561 5.320 1.00 32.09 206 GLY A O 1
ATOM 1616 N N . LEU A 1 207 ? -4.589 16.411 7.427 1.00 32.91 207 LEU A N 1
ATOM 1617 C CA . LEU A 1 207 ? -3.162 16.196 7.734 1.00 32.91 207 LEU A CA 1
ATOM 1618 C C . LEU A 1 207 ? -2.843 15.010 8.665 1.00 32.91 207 LEU A C 1
ATOM 1620 O O . LEU A 1 207 ? -1.722 14.524 8.641 1.00 32.91 207 LEU A O 1
ATOM 1624 N N . PHE A 1 208 ? -3.818 14.458 9.395 1.00 34.19 208 PHE A N 1
ATOM 1625 C CA . PHE A 1 208 ? -3.592 13.260 10.231 1.00 34.19 208 PHE A CA 1
ATOM 1626 C C . PHE A 1 208 ? -4.031 11.931 9.601 1.00 34.19 208 PHE A C 1
ATOM 1628 O O . PHE A 1 208 ? -3.844 10.875 10.194 1.00 34.19 208 PHE A O 1
ATOM 1635 N N . ALA A 1 209 ? -4.572 11.965 8.382 1.00 33.03 209 ALA A N 1
ATOM 1636 C CA . ALA A 1 209 ? -5.048 10.779 7.668 1.00 33.03 209 ALA A CA 1
ATOM 1637 C C . ALA A 1 209 ? -4.571 10.723 6.213 1.00 33.03 209 ALA A C 1
ATOM 1639 O O . ALA A 1 209 ? -5.266 10.239 5.319 1.00 33.03 209 ALA A O 1
ATOM 1640 N N . ARG A 1 210 ? -3.364 11.229 5.955 1.00 38.38 210 ARG A N 1
ATOM 1641 C CA . ARG A 1 210 ? -2.617 10.824 4.766 1.00 38.38 210 ARG A CA 1
ATOM 1642 C C . ARG A 1 210 ? -1.829 9.579 5.154 1.00 38.38 210 ARG A C 1
ATOM 1644 O O . ARG A 1 210 ? -0.664 9.665 5.492 1.00 38.38 210 ARG A O 1
ATOM 1651 N N . GLN A 1 211 ? -2.492 8.430 5.219 1.00 41.22 211 GLN A N 1
ATOM 1652 C CA . GLN A 1 211 ? -1.782 7.159 5.329 1.00 41.22 211 GLN A CA 1
ATOM 1653 C C . GLN A 1 211 ? -1.565 6.632 3.912 1.00 41.22 211 GLN A C 1
ATOM 1655 O O . GLN A 1 211 ? -2.484 6.178 3.230 1.00 41.22 211 GLN A O 1
ATOM 1660 N N . SER A 1 212 ? -0.343 6.823 3.435 1.00 30.97 212 SER A N 1
ATOM 1661 C CA . SER A 1 212 ? 0.167 6.362 2.153 1.00 30.97 212 SER A CA 1
ATOM 1662 C C . SER A 1 212 ? 0.623 4.911 2.272 1.00 30.97 212 SER A C 1
ATOM 1664 O O . SER A 1 212 ? 1.796 4.623 2.437 1.00 30.97 212 SER A O 1
ATOM 1666 N N . SER A 1 213 ? -0.335 4.001 2.159 1.00 35.62 213 SER A N 1
ATOM 1667 C CA . SER A 1 213 ? -0.254 2.803 1.318 1.00 35.62 213 SER A CA 1
ATOM 1668 C C . SER A 1 213 ? -1.698 2.344 1.083 1.00 35.62 213 SER A C 1
ATOM 1670 O O . SER A 1 213 ? -2.595 2.679 1.864 1.00 35.62 213 SER A O 1
ATOM 1672 N N . ALA A 1 214 ? -1.984 1.653 -0.019 1.00 33.88 214 ALA A N 1
ATOM 1673 C CA . ALA A 1 214 ? -3.341 1.176 -0.312 1.00 33.88 214 ALA A CA 1
ATOM 1674 C C . ALA A 1 214 ? -3.877 0.226 0.782 1.00 33.88 214 ALA A C 1
ATOM 1676 O O . ALA A 1 214 ? -5.091 0.123 0.961 1.00 33.88 214 ALA A O 1
ATOM 1677 N N . ILE A 1 215 ? -2.984 -0.347 1.600 1.00 34.28 215 ILE A N 1
ATOM 1678 C CA . ILE A 1 215 ? -3.307 -1.142 2.791 1.00 34.28 215 ILE A CA 1
ATOM 1679 C C . ILE A 1 215 ? -3.905 -0.279 3.923 1.00 34.28 215 ILE A C 1
ATOM 1681 O O . ILE A 1 215 ? -4.787 -0.747 4.637 1.00 34.28 215 ILE A O 1
ATOM 1685 N N . PHE A 1 216 ? -3.525 0.998 4.068 1.00 37.56 216 PHE A N 1
ATOM 1686 C CA . PHE A 1 216 ? -4.001 1.864 5.165 1.00 37.56 216 PHE A CA 1
ATOM 1687 C C . PHE A 1 216 ? -5.205 2.757 4.814 1.00 37.56 216 PHE A C 1
ATOM 1689 O O . PHE A 1 216 ? -5.604 3.608 5.610 1.00 37.56 216 PHE A O 1
ATOM 1696 N N . ARG A 1 217 ? -5.826 2.588 3.639 1.00 36.75 217 ARG A N 1
ATOM 1697 C CA . ARG A 1 217 ? -6.999 3.387 3.227 1.00 36.75 217 ARG A CA 1
ATOM 1698 C C . ARG A 1 217 ? -8.332 2.921 3.830 1.00 36.75 217 ARG A C 1
ATOM 1700 O O . ARG A 1 217 ? -9.382 3.345 3.346 1.00 36.75 217 ARG A O 1
ATOM 1707 N N . LEU A 1 218 ? -8.325 2.088 4.873 1.00 33.50 218 LEU A N 1
ATOM 1708 C CA . LEU A 1 218 ? -9.540 1.442 5.371 1.00 33.50 218 LEU A CA 1
ATOM 1709 C C . LEU A 1 218 ? -9.601 1.375 6.901 1.00 33.50 218 LEU A C 1
ATOM 1711 O O . LEU A 1 218 ? -9.582 0.296 7.479 1.00 33.50 218 LEU A O 1
ATOM 1715 N N . ASN A 1 219 ? -9.656 2.529 7.577 1.00 40.47 219 ASN A N 1
ATOM 1716 C CA . ASN A 1 219 ? -9.452 2.538 9.026 1.00 40.47 219 ASN A CA 1
ATOM 1717 C C . ASN A 1 219 ? -10.560 3.275 9.800 1.00 40.47 219 ASN A C 1
ATOM 1719 O O . ASN A 1 219 ? -10.685 4.501 9.769 1.00 40.47 219 ASN A O 1
ATOM 1723 N N . LEU A 1 220 ? -11.293 2.500 10.594 1.00 39.69 220 LEU A N 1
ATOM 1724 C CA . LEU A 1 220 ? -11.626 2.839 11.971 1.00 39.69 220 LEU A CA 1
ATOM 1725 C C . LEU A 1 220 ? -10.342 2.643 12.790 1.00 39.69 220 LEU A C 1
ATOM 1727 O O . LEU A 1 220 ? -9.865 1.529 12.930 1.00 39.69 220 LEU A O 1
ATOM 1731 N N . VAL A 1 221 ? -9.725 3.720 13.252 1.00 42.78 221 VAL A N 1
ATOM 1732 C CA . VAL A 1 221 ? -8.480 3.691 14.016 1.00 42.78 221 VAL A CA 1
ATOM 1733 C C . VAL A 1 221 ? -8.779 3.638 15.518 1.00 42.78 221 VAL A C 1
ATOM 1735 O O . VAL A 1 221 ? -9.315 4.605 16.048 1.00 42.78 221 VAL A O 1
ATOM 1738 N N . LEU A 1 222 ? -8.386 2.583 16.233 1.00 37.62 222 LEU A N 1
ATOM 1739 C CA . LEU A 1 222 ? -8.318 2.602 17.702 1.00 37.62 222 LEU A CA 1
ATOM 1740 C C . LEU A 1 222 ? -6.928 3.091 18.139 1.00 37.62 222 LEU A C 1
ATOM 1742 O O . LEU A 1 222 ? -5.907 2.701 17.564 1.00 37.62 222 LEU A O 1
ATOM 1746 N N . LYS A 1 223 ? -6.876 4.027 19.093 1.00 38.09 223 LYS A N 1
ATOM 1747 C CA . LYS A 1 223 ? -5.645 4.719 19.518 1.00 38.09 223 LYS A CA 1
ATOM 1748 C C . LYS A 1 223 ? -4.990 4.005 20.703 1.00 38.09 223 LYS A C 1
ATOM 1750 O O . LYS A 1 223 ? -5.598 3.924 21.763 1.00 38.09 223 LYS A O 1
ATOM 1755 N N . PHE A 1 224 ? -3.707 3.642 20.583 1.00 34.75 224 PHE A N 1
ATOM 1756 C CA . PHE A 1 224 ? -2.926 3.025 21.669 1.00 34.75 224 PHE A CA 1
ATOM 1757 C C . PHE A 1 224 ? -1.879 4.000 22.220 1.00 34.75 224 PHE A C 1
ATOM 1759 O O . PHE A 1 224 ? -1.038 4.508 21.478 1.00 34.75 224 PHE A O 1
ATOM 1766 N N . ARG A 1 225 ? -1.926 4.303 23.527 1.00 35.62 225 ARG A N 1
ATOM 1767 C CA . ARG A 1 225 ? -0.939 5.182 24.189 1.00 35.62 225 ARG A CA 1
ATOM 1768 C C . ARG A 1 225 ? 0.225 4.353 24.743 1.00 35.62 225 ARG A C 1
ATOM 1770 O O . ARG A 1 225 ? 0.014 3.547 25.640 1.00 35.62 225 ARG A O 1
ATOM 1777 N N . ASN A 1 226 ? 1.445 4.622 24.279 1.00 27.69 226 ASN A N 1
ATOM 1778 C CA . ASN A 1 226 ? 2.669 4.580 25.090 1.00 27.69 226 ASN A CA 1
ATOM 1779 C C . ASN A 1 226 ? 3.620 5.679 24.575 1.00 27.69 226 ASN A C 1
ATOM 1781 O O . ASN A 1 226 ? 3.627 5.975 23.382 1.00 27.69 226 ASN A O 1
ATOM 1785 N N . ASN A 1 227 ? 4.309 6.339 25.506 1.00 30.50 227 ASN A N 1
ATOM 1786 C CA . ASN A 1 227 ? 4.922 7.673 25.431 1.00 30.50 227 ASN A CA 1
ATOM 1787 C C . ASN A 1 227 ? 5.435 8.175 24.055 1.00 30.50 227 ASN A C 1
ATOM 1789 O O . ASN A 1 227 ? 6.149 7.494 23.327 1.00 30.50 227 ASN A O 1
ATOM 1793 N N . SER A 1 228 ? 5.124 9.448 23.764 1.00 27.11 228 SER A N 1
ATOM 1794 C CA . SER A 1 228 ? 5.652 10.343 22.706 1.00 27.11 228 SER A CA 1
ATOM 1795 C C . SER A 1 228 ? 5.285 10.126 21.222 1.00 27.11 228 SER A C 1
ATOM 1797 O O . SER A 1 228 ? 5.482 11.055 20.440 1.00 27.11 228 SER A O 1
ATOM 1799 N N . LYS A 1 229 ? 4.679 9.005 20.796 1.00 38.09 229 LYS A N 1
ATOM 1800 C CA . LYS A 1 229 ? 4.261 8.811 19.383 1.00 38.09 229 LYS A CA 1
ATOM 1801 C C . LYS A 1 229 ? 2.809 8.319 19.257 1.00 38.09 229 LYS A C 1
ATOM 1803 O O . LYS A 1 229 ? 2.479 7.209 19.657 1.00 38.09 229 LYS A O 1
ATOM 1808 N N . MET A 1 230 ? 1.940 9.154 18.678 1.00 33.72 230 MET A N 1
ATOM 1809 C CA . MET A 1 230 ? 0.528 8.861 18.363 1.00 33.72 230 MET A CA 1
ATOM 1810 C C . MET A 1 230 ? 0.437 7.789 17.258 1.00 33.72 230 MET A C 1
ATOM 1812 O O . MET A 1 230 ? 0.953 8.046 16.173 1.00 33.72 230 MET A O 1
ATOM 1816 N N . ARG A 1 231 ? -0.160 6.600 17.494 1.00 46.34 231 ARG A N 1
ATOM 1817 C CA . ARG A 1 231 ? -0.202 5.499 16.492 1.00 46.34 231 ARG A CA 1
ATOM 1818 C C . ARG A 1 231 ? -1.482 4.634 16.546 1.00 46.34 231 ARG A C 1
ATOM 1820 O O . ARG A 1 231 ? -2.132 4.555 17.588 1.00 46.34 231 ARG A O 1
ATOM 1827 N N . SER A 1 232 ? -1.852 4.062 15.391 1.00 42.16 232 SER A N 1
ATOM 1828 C CA . SER A 1 232 ? -3.190 3.545 15.035 1.00 42.16 232 SER A CA 1
ATOM 1829 C C . SER A 1 232 ? -3.305 2.018 14.952 1.00 42.16 232 SER A C 1
ATOM 1831 O O . SER A 1 232 ? -2.407 1.380 14.411 1.00 42.16 232 SER A O 1
ATOM 1833 N N . LEU A 1 233 ? -4.460 1.478 15.348 1.00 34.12 233 LEU A N 1
ATOM 1834 C CA . LEU A 1 233 ? -4.920 0.097 15.134 1.00 34.12 233 LEU A CA 1
ATOM 1835 C C . LEU A 1 233 ? -6.147 0.102 14.207 1.00 34.12 233 LEU A C 1
ATOM 1837 O O . LEU A 1 233 ? -6.991 0.967 14.387 1.00 34.12 233 LEU A O 1
ATOM 1841 N N . THR A 1 234 ? -6.268 -0.791 13.222 1.00 38.38 234 THR A N 1
ATOM 1842 C CA . THR A 1 234 ? -7.194 -0.625 12.081 1.00 38.38 234 THR A CA 1
ATOM 1843 C C . THR A 1 234 ? -8.400 -1.571 12.111 1.00 38.38 234 THR A C 1
ATOM 1845 O O . THR A 1 234 ? -8.258 -2.758 11.907 1.00 38.38 234 THR A O 1
ATOM 1848 N N . SER A 1 235 ? -9.627 -1.069 12.205 1.00 33.72 235 SER A N 1
ATOM 1849 C CA . SER A 1 235 ? -10.850 -1.811 11.873 1.00 33.72 235 SER A CA 1
ATOM 1850 C C . SER A 1 235 ? -11.366 -1.418 10.483 1.00 33.72 235 SER A C 1
ATOM 1852 O O . SER A 1 235 ? -11.499 -0.240 10.154 1.00 33.72 235 SER A O 1
ATOM 1854 N N . CYS A 1 236 ? -11.692 -2.414 9.661 1.00 34.34 236 CYS A N 1
ATOM 1855 C CA . CYS A 1 236 ? -12.104 -2.245 8.274 1.00 34.34 236 CYS A CA 1
ATOM 1856 C C . CYS A 1 236 ? -13.633 -2.232 8.140 1.00 34.34 236 CYS A C 1
ATOM 1858 O O . CYS A 1 236 ? -14.264 -3.251 7.853 1.00 34.34 236 CYS A O 1
ATOM 1860 N N . SER A 1 237 ? -14.254 -1.064 8.294 1.00 35.78 237 SER A N 1
ATOM 1861 C CA . SER A 1 237 ? -15.688 -0.901 8.044 1.00 35.78 237 SER A CA 1
ATOM 1862 C C . SER A 1 237 ? -15.967 0.202 7.022 1.00 35.78 237 SER A C 1
ATOM 1864 O O . SER A 1 237 ? -15.816 1.395 7.277 1.00 35.78 237 SER A O 1
ATOM 1866 N N . SER A 1 238 ? -16.457 -0.185 5.842 1.00 37.09 238 SER A N 1
ATOM 1867 C CA . SER A 1 238 ? -17.196 0.740 4.982 1.00 37.09 238 SER A CA 1
ATOM 1868 C C . SER A 1 238 ? -18.561 0.994 5.613 1.00 37.09 238 SER A C 1
ATOM 1870 O O . SER A 1 238 ? -19.460 0.152 5.551 1.00 37.09 238 SER A O 1
ATOM 1872 N N . PHE A 1 239 ? -18.710 2.147 6.267 1.00 38.62 239 PHE A N 1
ATOM 1873 C CA . PHE A 1 239 ? -19.972 2.549 6.879 1.00 38.62 239 PHE A CA 1
ATOM 1874 C C . PHE A 1 239 ? -21.053 2.682 5.814 1.00 38.62 239 PHE A C 1
ATOM 1876 O O . PHE A 1 239 ? -20.927 3.492 4.899 1.00 38.62 239 PHE A O 1
ATOM 1883 N N . GLY A 1 240 ? -22.121 1.896 5.953 1.00 33.22 240 GLY A N 1
ATOM 1884 C CA . GLY A 1 240 ? -23.311 1.925 5.107 1.00 33.22 240 GLY A CA 1
ATOM 1885 C C . GLY A 1 240 ? -24.086 3.235 5.231 1.00 33.22 240 GLY A C 1
ATOM 1886 O O . GLY A 1 240 ? -25.192 3.274 5.749 1.00 33.22 240 GLY A O 1
ATOM 1887 N N . LEU A 1 241 ? -23.507 4.309 4.720 1.00 33.00 241 LEU A N 1
ATOM 1888 C CA . LEU A 1 241 ? -24.230 5.424 4.140 1.00 33.00 241 LEU A CA 1
ATOM 1889 C C . LEU A 1 241 ? -24.509 5.044 2.698 1.00 33.00 241 LEU A C 1
ATOM 1891 O O . LEU A 1 241 ? -23.720 4.304 2.111 1.00 33.00 241 LEU A O 1
ATOM 1895 N N . ARG A 1 242 ? -25.584 5.569 2.101 1.00 39.88 242 ARG A N 1
ATOM 1896 C CA . ARG A 1 242 ? -26.051 5.206 0.747 1.00 39.88 242 ARG A CA 1
ATOM 1897 C C . ARG A 1 242 ? -24.972 5.181 -0.360 1.00 39.88 242 ARG A C 1
ATOM 1899 O O . ARG A 1 242 ? -25.296 4.715 -1.445 1.00 39.88 242 ARG A O 1
ATOM 1906 N N . LYS A 1 243 ? -23.734 5.662 -0.134 1.00 43.94 243 LYS A N 1
ATOM 1907 C CA . LYS A 1 243 ? -22.577 5.564 -1.046 1.00 43.94 243 LYS A CA 1
ATOM 1908 C C . LYS A 1 243 ? -21.187 5.518 -0.361 1.00 43.94 243 LYS A C 1
ATOM 1910 O O . LYS A 1 243 ? -20.290 6.211 -0.831 1.00 43.94 243 LYS A O 1
ATOM 1915 N N . SER A 1 244 ? -20.958 4.765 0.721 1.00 45.75 244 SER A N 1
ATOM 1916 C CA . SER A 1 244 ? -19.555 4.478 1.108 1.00 45.75 244 SER A CA 1
ATOM 1917 C C . SER A 1 244 ? -19.034 3.335 0.244 1.00 45.75 244 SER A C 1
ATOM 1919 O O . SER A 1 244 ? -19.359 2.168 0.459 1.00 45.75 244 SER A O 1
ATOM 1921 N N . GLN A 1 245 ? -18.338 3.693 -0.830 1.00 52.78 245 GLN A N 1
ATOM 1922 C CA . GLN A 1 245 ? -17.882 2.746 -1.837 1.00 52.78 245 GLN A CA 1
ATOM 1923 C C . GLN A 1 245 ? -16.557 2.129 -1.394 1.00 52.78 245 GLN A C 1
ATOM 1925 O O . GLN A 1 245 ? -15.560 2.840 -1.301 1.00 52.78 245 GLN A O 1
ATOM 1930 N N . MET A 1 246 ? -16.540 0.810 -1.175 1.00 65.50 246 MET A N 1
ATOM 1931 C CA . MET A 1 246 ? -15.273 0.081 -1.226 1.00 65.50 246 MET A CA 1
ATOM 1932 C C . MET A 1 246 ? -14.819 0.042 -2.685 1.00 65.50 246 MET A C 1
ATOM 1934 O O . MET A 1 246 ? -15.500 -0.577 -3.499 1.00 65.50 246 MET A O 1
ATOM 1938 N N . PHE A 1 247 ? -13.739 0.730 -3.039 1.00 69.75 247 PHE A N 1
ATOM 1939 C CA . PHE A 1 247 ? -13.237 0.804 -4.416 1.00 69.75 247 PHE A CA 1
ATOM 1940 C C . PHE A 1 247 ? -11.898 0.071 -4.554 1.00 69.75 247 PHE A C 1
ATOM 1942 O O . PHE A 1 247 ? -11.142 -0.008 -3.591 1.00 69.75 247 PHE A O 1
ATOM 1949 N N . ALA A 1 248 ? -11.604 -0.427 -5.758 1.00 80.44 248 ALA A N 1
ATOM 1950 C CA . ALA A 1 248 ? -10.365 -1.131 -6.089 1.00 80.44 248 ALA A CA 1
ATOM 1951 C C . ALA A 1 248 ? -10.098 -2.357 -5.185 1.00 80.44 248 ALA A C 1
ATOM 1953 O O . ALA A 1 248 ? -10.964 -3.215 -5.010 1.00 80.44 248 ALA A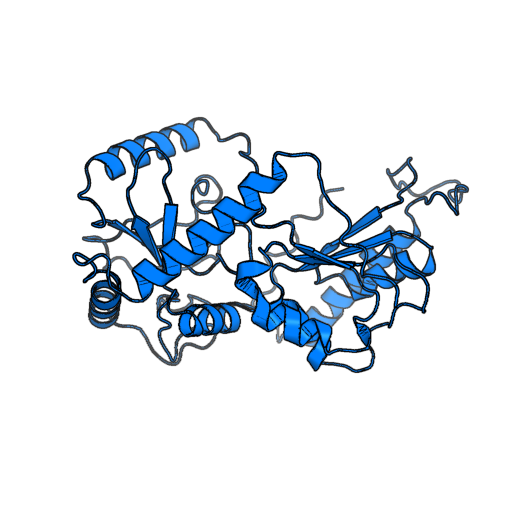 O 1
ATOM 1954 N N . ASP A 1 249 ? -8.898 -2.443 -4.626 1.00 78.00 249 ASP A N 1
ATOM 1955 C CA . ASP A 1 249 ? -8.331 -3.536 -3.833 1.00 78.00 249 ASP A CA 1
ATOM 1956 C C . ASP A 1 249 ? -8.811 -3.566 -2.372 1.00 78.00 249 ASP A C 1
ATOM 1958 O O . ASP A 1 249 ? -8.530 -4.507 -1.635 1.00 78.00 249 ASP A O 1
ATOM 1962 N N . GLN A 1 250 ? -9.611 -2.586 -1.954 1.00 83.19 250 GLN A N 1
ATOM 1963 C CA . GLN A 1 250 ? -10.050 -2.407 -0.569 1.00 83.19 250 GLN A CA 1
ATOM 1964 C C . GLN A 1 250 ? -10.690 -3.646 0.072 1.00 83.19 250 GLN A C 1
ATOM 1966 O O . GLN A 1 250 ? -10.495 -3.901 1.259 1.00 83.19 250 GLN A O 1
ATOM 1971 N N . LYS A 1 251 ? -11.452 -4.436 -0.696 1.00 85.81 251 LYS A N 1
ATOM 1972 C CA . LYS A 1 251 ? -12.045 -5.686 -0.190 1.00 85.81 251 LYS A CA 1
ATOM 1973 C C . LYS A 1 251 ? -10.993 -6.771 0.019 1.00 85.81 251 LYS A C 1
ATOM 1975 O O . LYS A 1 251 ? -11.099 -7.527 0.980 1.00 85.81 251 LYS A O 1
ATOM 1980 N N . SER A 1 252 ? -10.005 -6.842 -0.870 1.00 83.50 252 SER A N 1
ATOM 1981 C CA . SER A 1 252 ? -8.877 -7.762 -0.729 1.00 83.50 252 SER A CA 1
ATOM 1982 C C . SER A 1 252 ? -8.063 -7.402 0.513 1.00 83.50 252 SER A C 1
ATOM 1984 O O . SER A 1 252 ? -7.868 -8.250 1.378 1.00 83.50 252 SER A O 1
ATOM 1986 N N . ASN A 1 253 ? -7.731 -6.117 0.679 1.00 84.81 253 ASN A N 1
ATOM 1987 C CA . ASN A 1 253 ? -6.977 -5.622 1.834 1.00 84.81 253 ASN A CA 1
ATOM 1988 C C . ASN A 1 253 ? -7.734 -5.872 3.147 1.00 84.81 253 ASN A C 1
ATOM 1990 O O . ASN A 1 253 ? -7.146 -6.346 4.113 1.00 84.81 253 ASN A O 1
ATOM 1994 N N . GLY A 1 254 ? -9.052 -5.636 3.175 1.00 87.94 254 GLY A N 1
ATOM 1995 C CA . GLY A 1 254 ? -9.884 -5.922 4.348 1.00 87.94 254 GLY A CA 1
ATOM 1996 C C . GLY A 1 254 ? -9.900 -7.406 4.733 1.00 87.94 254 GLY A C 1
ATOM 1997 O O . GLY A 1 254 ? -9.787 -7.735 5.913 1.00 87.94 254 GLY A O 1
ATOM 1998 N N . LYS A 1 255 ? -9.977 -8.312 3.749 1.00 89.00 255 LYS A N 1
ATOM 1999 C CA . LYS A 1 255 ? -9.870 -9.761 3.989 1.00 89.00 255 LYS A CA 1
ATOM 2000 C C . LYS A 1 255 ? -8.487 -10.158 4.498 1.00 89.00 255 LYS A C 1
ATOM 2002 O O . LYS A 1 255 ? -8.395 -10.945 5.434 1.00 89.00 255 LYS A O 1
ATOM 2007 N N . TRP A 1 256 ? -7.439 -9.603 3.902 1.00 87.62 256 TRP A N 1
ATOM 2008 C CA . TRP A 1 256 ? -6.055 -9.869 4.280 1.00 87.62 256 TRP A CA 1
ATOM 2009 C C . TRP A 1 256 ? -5.749 -9.412 5.717 1.00 87.62 256 TRP A C 1
ATOM 2011 O O . TRP A 1 256 ? -5.145 -10.152 6.491 1.00 87.62 256 TRP A O 1
ATOM 2021 N N . LEU A 1 257 ? -6.260 -8.242 6.118 1.00 90.06 257 LEU A N 1
ATOM 2022 C CA . LEU A 1 257 ? -6.184 -7.744 7.498 1.00 90.06 257 LEU A CA 1
ATOM 2023 C C . LEU A 1 257 ? -6.966 -8.635 8.477 1.00 90.06 257 LEU A C 1
ATOM 2025 O O . LEU A 1 257 ? -6.482 -8.956 9.562 1.00 90.06 257 LEU A O 1
ATOM 2029 N N . MET A 1 258 ? -8.160 -9.086 8.085 1.00 91.81 258 MET A N 1
ATOM 2030 C CA . MET A 1 258 ? -8.974 -9.994 8.899 1.00 91.81 258 MET A CA 1
ATOM 2031 C C . MET A 1 258 ? -8.281 -11.344 9.135 1.00 91.81 258 MET A C 1
ATOM 2033 O O . MET A 1 258 ? -8.292 -11.842 10.255 1.00 91.81 258 MET A O 1
ATOM 2037 N N . GLN A 1 259 ? -7.629 -11.913 8.115 1.00 91.06 259 GLN A N 1
ATOM 2038 C CA . GLN A 1 259 ? -6.863 -13.165 8.233 1.00 91.06 259 GLN A CA 1
ATOM 2039 C C . GLN A 1 259 ? -5.688 -13.069 9.215 1.00 91.06 259 GLN A C 1
ATOM 2041 O O . GLN A 1 259 ? -5.235 -14.085 9.731 1.00 91.06 259 GLN A O 1
ATOM 2046 N N . ARG A 1 260 ? -5.196 -11.856 9.474 1.00 90.69 260 ARG A N 1
ATOM 2047 C CA . ARG A 1 260 ? -4.087 -11.581 10.396 1.00 90.69 260 ARG A CA 1
ATOM 2048 C C . ARG A 1 260 ? -4.553 -11.053 11.745 1.00 90.69 260 ARG A C 1
ATOM 2050 O O . ARG A 1 260 ? -3.742 -10.527 12.499 1.00 90.69 260 ARG A O 1
ATOM 2057 N N . SER A 1 261 ? -5.852 -11.142 12.022 1.00 93.12 261 SER A N 1
ATOM 2058 C CA . SER A 1 261 ? -6.455 -10.624 13.247 1.00 93.12 261 SER A CA 1
ATOM 2059 C C . SER A 1 261 ? -6.140 -9.149 13.484 1.00 93.12 261 SER A C 1
ATOM 2061 O O . SER A 1 261 ? -6.096 -8.725 14.625 1.00 93.12 261 SER A O 1
ATOM 2063 N N . THR A 1 262 ? -5.910 -8.341 12.445 1.00 88.00 262 THR A N 1
ATOM 2064 C CA . THR A 1 262 ? -5.663 -6.900 12.622 1.00 88.00 262 THR A CA 1
ATOM 2065 C C . THR A 1 262 ? -6.885 -6.050 12.350 1.00 88.00 262 THR A C 1
ATOM 2067 O O . THR A 1 262 ? -6.871 -4.889 12.734 1.00 88.00 262 THR A O 1
ATOM 2070 N N . ALA A 1 263 ? -7.937 -6.614 11.748 1.00 90.75 263 ALA A N 1
ATOM 2071 C CA . ALA A 1 263 ? -9.193 -5.925 11.477 1.00 90.75 263 ALA A CA 1
ATOM 2072 C C . ALA A 1 263 ? -10.401 -6.863 11.574 1.00 90.75 263 ALA A C 1
ATOM 2074 O O . ALA A 1 263 ? -10.291 -8.071 11.373 1.00 90.75 263 ALA A O 1
ATOM 2075 N N . ILE A 1 264 ? -11.585 -6.282 11.778 1.00 90.56 264 ILE A N 1
ATOM 2076 C CA . ILE A 1 264 ? -12.863 -6.961 11.544 1.00 90.56 264 ILE A CA 1
ATOM 2077 C C . ILE A 1 264 ? -13.490 -6.390 10.277 1.00 90.56 264 ILE A C 1
ATOM 2079 O O . ILE A 1 264 ? -13.564 -5.171 10.113 1.00 90.56 264 ILE A O 1
ATOM 2083 N N . MET A 1 265 ? -13.958 -7.269 9.390 1.00 90.88 265 MET A N 1
ATOM 2084 C CA . MET A 1 265 ? -14.665 -6.883 8.173 1.00 90.88 265 MET A CA 1
ATOM 2085 C C . MET A 1 265 ? -16.171 -7.114 8.327 1.00 90.88 265 MET A C 1
ATOM 2087 O O . MET A 1 265 ? -16.629 -8.182 8.732 1.00 90.88 265 MET A O 1
ATOM 2091 N N . VAL A 1 266 ? -16.976 -6.112 7.967 1.00 90.75 266 VAL A N 1
ATOM 2092 C CA . VAL A 1 266 ? -18.438 -6.244 7.991 1.00 90.75 266 VAL A CA 1
ATOM 2093 C C . VAL A 1 266 ? -18.934 -6.831 6.674 1.00 90.75 266 VAL A C 1
ATOM 2095 O O . VAL A 1 266 ? -19.099 -6.116 5.685 1.00 90.75 266 VAL A O 1
ATOM 2098 N N . GLU A 1 267 ? -19.239 -8.126 6.678 1.00 89.44 267 GLU A N 1
ATOM 2099 C CA . GLU A 1 267 ? -19.709 -8.826 5.479 1.00 89.44 267 GLU A CA 1
ATOM 2100 C C . GLU A 1 267 ? -20.970 -8.205 4.860 1.00 89.44 267 GLU A C 1
ATOM 2102 O O . GLU A 1 267 ? -21.848 -7.665 5.550 1.00 89.44 267 GLU A O 1
ATOM 2107 N N . GLY A 1 268 ? -21.060 -8.285 3.531 1.00 87.50 268 GLY A N 1
ATOM 2108 C CA . GLY A 1 268 ? -22.168 -7.731 2.743 1.00 87.50 268 GLY A CA 1
ATOM 2109 C C . GLY A 1 268 ? -22.175 -6.202 2.597 1.00 87.50 268 GLY A C 1
ATOM 2110 O O . GLY A 1 268 ? -23.190 -5.651 2.164 1.00 87.50 268 GLY A O 1
ATOM 2111 N N . THR A 1 269 ? -21.077 -5.524 2.950 1.00 85.38 269 THR A N 1
ATOM 2112 C CA . THR A 1 269 ? -20.867 -4.082 2.719 1.00 85.38 269 THR A CA 1
ATOM 2113 C C . THR A 1 269 ? -19.954 -3.824 1.506 1.00 85.38 269 THR A C 1
ATOM 2115 O O . THR A 1 269 ? -19.374 -4.763 0.958 1.00 85.38 269 THR A O 1
ATOM 2118 N N . GLY A 1 270 ? -19.875 -2.573 1.027 1.00 81.25 270 GLY A N 1
ATOM 2119 C CA . GLY A 1 270 ? -18.976 -2.152 -0.060 1.00 81.25 270 GLY A CA 1
ATOM 2120 C C . GLY A 1 270 ? -19.667 -1.466 -1.247 1.00 81.25 270 GLY A C 1
ATOM 2121 O O . GLY A 1 270 ? -20.755 -0.911 -1.102 1.00 81.25 270 GLY A O 1
ATOM 2122 N N . LEU A 1 271 ? -19.027 -1.488 -2.432 1.00 71.81 271 LEU A N 1
ATOM 2123 C CA . LEU A 1 271 ? -19.489 -0.793 -3.655 1.00 71.81 271 LEU A CA 1
ATOM 2124 C C . LEU A 1 271 ? -20.947 -1.100 -4.021 1.00 71.81 271 LEU A C 1
ATOM 2126 O O . LEU A 1 271 ? -21.684 -0.220 -4.456 1.00 71.81 271 LEU A O 1
ATOM 2130 N N . GLN A 1 272 ? -21.350 -2.352 -3.822 1.00 76.44 272 GLN A N 1
ATOM 2131 C CA . GLN A 1 272 ? -22.711 -2.840 -4.005 1.00 76.44 272 GLN A CA 1
ATOM 2132 C C . GLN A 1 272 ? -23.222 -3.371 -2.667 1.00 76.44 272 GLN A C 1
ATOM 2134 O O . GLN A 1 272 ? -23.451 -4.569 -2.501 1.00 76.44 272 GLN A O 1
ATOM 2139 N N . SER A 1 273 ? -23.314 -2.480 -1.675 1.00 77.88 273 SER A N 1
ATOM 2140 C CA . SER A 1 273 ? -23.786 -2.862 -0.347 1.00 77.88 273 SER A CA 1
ATOM 2141 C C . SER A 1 273 ? -25.185 -3.463 -0.448 1.00 77.88 273 SER A C 1
ATOM 2143 O O . SER A 1 273 ? -26.128 -2.788 -0.861 1.00 77.88 273 SER A O 1
ATOM 2145 N N . LYS A 1 274 ? -25.323 -4.727 -0.042 1.00 82.38 274 LYS A N 1
ATOM 2146 C CA . LYS A 1 274 ? -26.621 -5.418 0.000 1.00 82.38 274 LYS A CA 1
ATOM 2147 C C . LYS A 1 274 ? -27.437 -5.020 1.231 1.00 82.38 274 LYS A C 1
ATOM 2149 O O . LYS A 1 274 ? -28.608 -5.367 1.327 1.00 82.38 274 LYS A O 1
ATOM 2154 N N . ARG A 1 275 ? -26.815 -4.326 2.193 1.00 85.44 275 ARG A N 1
ATOM 2155 C CA . ARG A 1 275 ? -27.433 -3.963 3.473 1.00 85.44 275 ARG A CA 1
ATOM 2156 C C . ARG A 1 275 ? -26.889 -2.665 4.062 1.00 85.44 275 ARG A C 1
ATOM 2158 O O . ARG A 1 275 ? -25.787 -2.228 3.734 1.00 85.44 275 ARG A O 1
ATOM 2165 N N . VAL A 1 276 ? -27.659 -2.080 4.973 1.00 87.25 276 VAL A N 1
ATOM 2166 C CA . VAL A 1 276 ? -27.208 -1.011 5.874 1.00 87.25 276 VAL A CA 1
ATOM 2167 C C . VAL A 1 276 ? -26.655 -1.659 7.144 1.00 87.25 276 VAL A C 1
ATOM 2169 O O . VAL A 1 276 ? -27.221 -2.629 7.648 1.00 87.25 276 VAL A O 1
ATOM 2172 N N . VAL A 1 277 ? -25.533 -1.152 7.656 1.00 84.56 277 VAL A N 1
ATOM 2173 C CA . VAL A 1 277 ? -24.988 -1.595 8.947 1.00 84.56 277 VAL A CA 1
ATOM 2174 C C . VAL A 1 277 ? -25.598 -0.726 10.039 1.00 84.56 277 VAL A C 1
ATOM 2176 O O . VAL A 1 277 ? -25.407 0.487 10.033 1.00 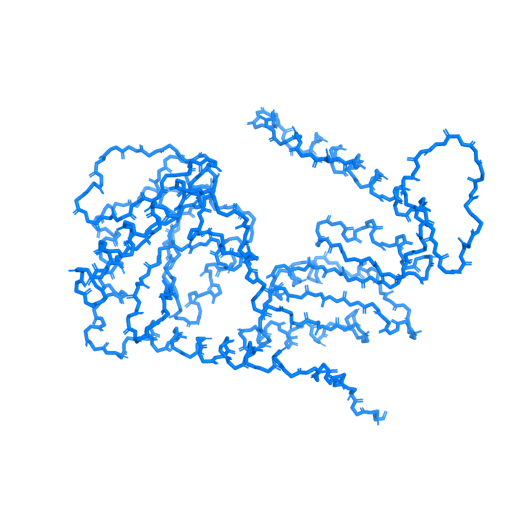84.56 277 VAL A O 1
ATOM 2179 N N . LEU A 1 278 ? -26.348 -1.343 10.950 1.00 90.75 278 LEU A N 1
ATOM 2180 C CA . LEU A 1 278 ? -26.982 -0.646 12.069 1.00 90.75 278 LEU A CA 1
ATOM 2181 C C . LEU A 1 278 ? -25.941 -0.169 13.090 1.00 90.75 278 LEU A C 1
ATOM 2183 O O . LEU A 1 278 ? -24.888 -0.794 13.247 1.00 90.75 278 LEU A O 1
ATOM 2187 N N . ALA A 1 279 ? -26.261 0.915 13.802 1.00 87.81 279 ALA A N 1
ATOM 2188 C CA . ALA A 1 279 ? -25.392 1.499 14.824 1.00 87.81 279 ALA A CA 1
ATOM 2189 C C . ALA A 1 279 ? -25.033 0.488 15.926 1.00 87.81 279 ALA A C 1
ATOM 2191 O O . ALA A 1 279 ? -23.861 0.373 16.268 1.00 87.81 279 ALA A O 1
ATOM 2192 N N . ASP A 1 280 ? -25.991 -0.320 16.387 1.00 90.12 280 ASP A N 1
ATOM 2193 C CA . ASP A 1 280 ? -25.749 -1.327 17.431 1.00 90.12 280 ASP A CA 1
ATOM 2194 C C . ASP A 1 280 ? -24.762 -2.404 16.974 1.00 90.12 280 ASP A C 1
ATOM 2196 O O . ASP A 1 280 ? -23.884 -2.819 17.726 1.00 90.12 280 ASP A O 1
ATOM 2200 N N . LYS A 1 281 ? -24.829 -2.808 15.697 1.00 90.69 281 LYS A N 1
ATOM 2201 C CA . LYS A 1 281 ? -23.845 -3.737 15.127 1.00 90.69 281 LYS A CA 1
ATOM 2202 C C . LYS A 1 281 ? -22.447 -3.118 15.116 1.00 90.69 281 LYS A C 1
ATOM 2204 O O . LYS A 1 281 ? -21.486 -3.816 15.410 1.00 90.69 281 LYS A O 1
ATOM 2209 N N . ILE A 1 282 ? -22.325 -1.834 14.781 1.00 89.06 282 ILE A N 1
ATOM 2210 C CA . ILE A 1 282 ? -21.042 -1.114 14.825 1.00 89.06 282 ILE A CA 1
ATOM 2211 C C . ILE A 1 282 ? -20.524 -1.031 16.262 1.00 89.06 282 ILE A C 1
ATOM 2213 O O . ILE A 1 282 ? -19.353 -1.314 16.484 1.00 89.06 282 ILE A O 1
ATOM 2217 N N . ALA A 1 283 ? -21.379 -0.682 17.225 1.00 87.94 283 ALA A N 1
ATOM 2218 C CA . ALA A 1 283 ? -21.007 -0.603 18.634 1.00 87.94 283 ALA A CA 1
ATOM 2219 C C . ALA A 1 283 ? -20.524 -1.960 19.169 1.00 87.94 283 ALA A C 1
ATOM 2221 O O . ALA A 1 283 ? -19.505 -2.025 19.844 1.00 87.94 283 ALA A O 1
ATOM 2222 N N . ASN A 1 284 ? -21.192 -3.056 18.803 1.00 89.50 284 ASN A N 1
ATOM 2223 C CA . ASN A 1 284 ? -20.769 -4.400 19.199 1.00 89.50 284 ASN A CA 1
ATOM 2224 C C . ASN A 1 284 ? -19.435 -4.809 18.562 1.00 89.50 284 ASN A C 1
ATOM 2226 O O . ASN A 1 284 ? -18.618 -5.447 19.213 1.00 89.50 284 ASN A O 1
ATOM 2230 N N . LEU A 1 285 ? -19.196 -4.433 17.304 1.00 89.56 285 LEU A N 1
ATOM 2231 C CA . LEU A 1 285 ? -17.905 -4.666 16.651 1.00 89.56 285 LEU A CA 1
ATOM 2232 C C . LEU A 1 285 ? -16.790 -3.848 17.301 1.00 89.56 285 LEU A C 1
ATOM 2234 O O . LEU A 1 285 ? -15.694 -4.361 17.469 1.00 89.56 285 LEU A O 1
ATOM 2238 N N . LEU A 1 286 ? -17.075 -2.601 17.683 1.00 87.56 286 LEU A N 1
ATOM 2239 C CA . LEU A 1 286 ? -16.144 -1.774 18.445 1.00 87.56 286 LEU A CA 1
ATOM 2240 C C . LEU A 1 286 ? -15.783 -2.448 19.766 1.00 87.56 286 LEU A C 1
ATOM 2242 O O . LEU A 1 286 ? -14.602 -2.652 20.002 1.00 87.56 286 LEU A O 1
ATOM 2246 N N . LYS A 1 287 ? -16.776 -2.912 20.535 1.00 86.50 287 LYS A N 1
ATOM 2247 C CA . LYS A 1 287 ? -16.552 -3.666 21.778 1.00 86.50 287 LYS A CA 1
ATOM 2248 C C . LYS A 1 287 ? -15.699 -4.918 21.578 1.00 86.50 287 LYS A C 1
ATOM 2250 O O . LYS A 1 287 ? -14.797 -5.153 22.358 1.00 86.50 287 LYS A O 1
ATOM 2255 N N . GLN A 1 288 ? -15.892 -5.678 20.498 1.00 86.56 288 GLN A N 1
ATOM 2256 C CA . GLN A 1 288 ? -15.046 -6.852 20.213 1.00 86.56 288 GLN A CA 1
ATOM 2257 C C . GLN A 1 288 ? -13.564 -6.508 20.025 1.00 86.56 288 GLN A C 1
ATOM 2259 O O . GLN A 1 288 ? -12.699 -7.336 20.304 1.00 86.56 288 GLN A O 1
ATOM 2264 N N . VAL A 1 289 ? -13.266 -5.309 19.522 1.00 85.00 289 VAL A N 1
ATOM 2265 C CA . VAL A 1 289 ? -11.886 -4.836 19.381 1.00 85.00 289 VAL A CA 1
ATOM 2266 C C . VAL A 1 289 ? -11.420 -4.101 20.651 1.00 85.00 289 VAL A C 1
ATOM 2268 O O . VAL A 1 289 ? -10.230 -4.127 20.960 1.00 85.00 289 VAL A O 1
ATOM 2271 N N . GLU A 1 290 ? -12.345 -3.468 21.382 1.00 79.50 290 GLU A N 1
ATOM 2272 C CA . GLU A 1 290 ? -12.114 -2.593 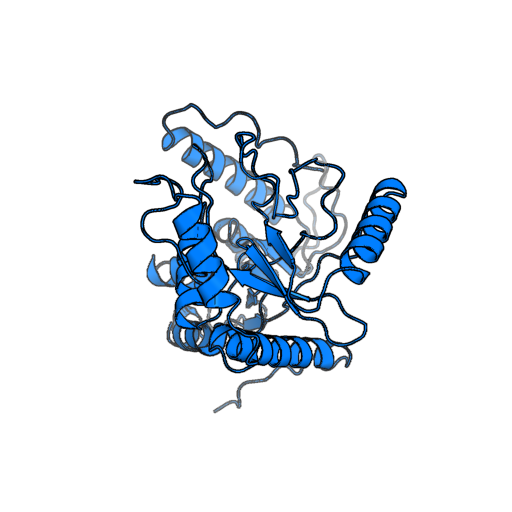22.541 1.00 79.50 290 GLU A CA 1
ATOM 2273 C C . GLU A 1 290 ? -12.114 -3.297 23.903 1.00 79.50 290 GLU A C 1
ATOM 2275 O O . GLU A 1 290 ? -11.435 -2.782 24.784 1.00 79.50 290 GLU A O 1
ATOM 2280 N N . ASP A 1 291 ? -12.734 -4.478 24.079 1.00 66.56 291 ASP A N 1
ATOM 2281 C CA . ASP A 1 291 ? -12.731 -5.303 25.322 1.00 66.56 291 ASP A CA 1
ATOM 2282 C C . ASP A 1 291 ? -11.304 -5.777 25.743 1.00 66.56 291 ASP A C 1
ATOM 2284 O O . ASP A 1 291 ? -11.096 -6.683 26.549 1.00 66.56 291 ASP A O 1
ATOM 2288 N N . ALA A 1 292 ? -10.289 -5.109 25.203 1.00 50.34 292 ALA A N 1
ATOM 2289 C CA . ALA A 1 292 ? -8.868 -5.128 25.458 1.00 50.34 292 ALA A CA 1
ATOM 2290 C C . ALA A 1 292 ? -8.410 -4.277 26.664 1.00 50.34 292 ALA A C 1
ATOM 2292 O O . ALA A 1 292 ? -7.260 -3.829 26.682 1.00 50.34 292 ALA A O 1
ATOM 2293 N N . GLU A 1 293 ? -9.234 -4.079 27.704 1.00 52.38 293 GLU A N 1
ATOM 2294 C CA . GLU A 1 293 ? -8.667 -3.740 29.029 1.00 52.38 293 GLU A CA 1
ATOM 2295 C C . GLU A 1 293 ? -7.659 -4.819 29.471 1.00 52.38 293 GLU A C 1
ATOM 2297 O O . GLU A 1 293 ? -6.666 -4.528 30.138 1.00 52.38 293 GLU A O 1
ATOM 2302 N N . SER A 1 294 ? -7.826 -6.049 28.974 1.00 59.22 294 SER A N 1
ATOM 2303 C CA . SER A 1 294 ? -6.727 -6.998 28.857 1.00 59.22 294 SER A CA 1
ATOM 2304 C C . SER A 1 294 ? -5.937 -6.708 27.574 1.00 59.22 294 SER A C 1
ATOM 2306 O O . SER A 1 294 ? -6.462 -6.786 26.465 1.00 59.22 294 SER A O 1
ATOM 2308 N N . ALA A 1 295 ? -4.637 -6.435 27.673 1.00 61.84 295 ALA A N 1
ATOM 2309 C CA . ALA A 1 295 ? -3.735 -6.315 26.518 1.00 61.84 295 ALA A CA 1
ATOM 2310 C C . ALA A 1 295 ? -3.598 -7.622 25.686 1.00 61.84 295 ALA A C 1
ATOM 2312 O O . ALA A 1 295 ? -2.624 -7.795 24.963 1.00 61.84 295 ALA A O 1
ATOM 2313 N N . GLN A 1 296 ? -4.549 -8.548 25.807 1.00 77.12 296 GLN A N 1
ATOM 2314 C CA . GLN A 1 296 ? -4.515 -9.928 25.346 1.00 77.12 296 GLN A CA 1
ATOM 2315 C C . GLN A 1 296 ? -5.539 -10.225 24.246 1.00 77.12 296 GLN A C 1
ATOM 2317 O O . GLN A 1 296 ? -5.674 -11.381 23.848 1.00 77.12 296 GLN A O 1
ATOM 2322 N N . THR A 1 297 ? -6.259 -9.230 23.709 1.00 85.50 297 THR A N 1
ATOM 2323 C CA . THR A 1 297 ? -7.071 -9.512 22.517 1.00 85.50 297 THR A CA 1
ATOM 2324 C C . THR A 1 297 ? -6.155 -9.860 21.339 1.00 85.50 297 THR A C 1
ATOM 2326 O O . THR A 1 297 ? -5.098 -9.237 21.174 1.00 85.50 297 THR A O 1
ATOM 2329 N N . PRO A 1 298 ? -6.560 -10.801 20.465 1.00 88.38 298 PRO A N 1
ATOM 2330 C CA . PRO A 1 298 ? -5.802 -11.117 19.256 1.00 88.38 298 PRO A CA 1
ATOM 2331 C C . PRO A 1 298 ? -5.522 -9.880 18.389 1.00 88.38 298 PRO A C 1
ATOM 2333 O O . PRO A 1 298 ? -4.461 -9.790 17.779 1.00 88.38 298 PRO A O 1
ATOM 2336 N N . PHE A 1 299 ? -6.435 -8.899 18.390 1.00 87.31 299 PHE A N 1
ATOM 2337 C CA . PHE A 1 299 ? -6.278 -7.633 17.670 1.00 87.31 299 PHE A CA 1
ATOM 2338 C C . PHE A 1 299 ? -5.174 -6.746 18.239 1.00 87.31 299 PHE A C 1
ATOM 2340 O O . PHE A 1 299 ? -4.382 -6.184 17.479 1.00 87.31 299 PHE A O 1
ATOM 2347 N N . CYS A 1 300 ? -5.101 -6.629 19.568 1.00 85.31 300 CYS A N 1
ATOM 2348 C CA . CYS A 1 300 ? -4.054 -5.862 20.232 1.00 85.31 300 CYS A CA 1
ATOM 2349 C C . CYS A 1 300 ? -2.681 -6.484 19.963 1.00 85.31 300 CYS A C 1
ATOM 2351 O O . CYS A 1 300 ? -1.774 -5.788 19.500 1.00 85.31 300 CYS A O 1
ATOM 2353 N N . GLN A 1 301 ? -2.556 -7.800 20.167 1.00 89.00 301 GLN A N 1
ATOM 2354 C CA . GLN A 1 301 ? -1.300 -8.512 19.949 1.00 89.00 301 GLN A CA 1
ATOM 2355 C C . GLN A 1 301 ? -0.840 -8.407 18.492 1.00 89.00 301 GLN A C 1
ATOM 2357 O O . GLN A 1 301 ? 0.279 -7.968 18.237 1.00 89.00 301 GLN A O 1
ATOM 2362 N N . ALA A 1 302 ? -1.724 -8.690 17.528 1.00 90.44 302 ALA A N 1
ATOM 2363 C CA . ALA A 1 302 ? -1.379 -8.618 16.111 1.00 90.44 302 ALA A CA 1
ATOM 2364 C C . ALA A 1 302 ? -0.902 -7.216 15.702 1.00 90.44 302 ALA A C 1
ATOM 2366 O O . ALA A 1 302 ? 0.050 -7.075 14.935 1.00 90.44 302 ALA A O 1
ATOM 2367 N N . ALA A 1 303 ? -1.509 -6.156 16.235 1.00 86.94 303 ALA A N 1
ATOM 2368 C CA . ALA A 1 303 ? -1.052 -4.805 15.942 1.00 86.94 303 ALA A CA 1
ATOM 2369 C C . ALA A 1 303 ? 0.262 -4.420 16.623 1.00 86.94 303 ALA A C 1
ATOM 2371 O O . ALA A 1 303 ? 1.038 -3.659 16.040 1.00 86.94 303 ALA A O 1
ATOM 2372 N N . LEU A 1 304 ? 0.521 -4.913 17.836 1.00 87.19 304 LEU A N 1
ATOM 2373 C CA . LEU A 1 304 ? 1.819 -4.750 18.491 1.00 87.19 304 LEU A CA 1
ATOM 2374 C C . LEU A 1 304 ? 2.918 -5.453 17.689 1.00 87.19 304 LEU A C 1
ATOM 2376 O O . LEU A 1 304 ? 3.959 -4.846 17.438 1.00 87.19 304 LEU A O 1
ATOM 2380 N N . ASP A 1 305 ? 2.650 -6.662 17.200 1.00 90.00 305 ASP A N 1
ATOM 2381 C CA . ASP A 1 305 ? 3.580 -7.423 16.362 1.00 90.00 305 ASP A CA 1
ATOM 2382 C C . ASP A 1 305 ? 3.860 -6.698 15.041 1.00 90.00 305 ASP A C 1
ATOM 2384 O O . ASP A 1 305 ? 5.008 -6.535 14.625 1.00 90.00 305 ASP A O 1
ATOM 2388 N N . TRP A 1 306 ? 2.814 -6.189 14.387 1.00 91.75 306 TRP A N 1
ATOM 2389 C CA . TRP A 1 306 ? 2.963 -5.387 13.172 1.00 91.75 306 TRP A CA 1
ATOM 2390 C C . TRP A 1 306 ? 3.761 -4.119 13.417 1.00 91.75 306 TRP A C 1
ATOM 2392 O O . TRP A 1 306 ? 4.616 -3.756 12.611 1.00 91.75 306 TRP A O 1
ATOM 2402 N N . ARG A 1 307 ? 3.497 -3.438 14.532 1.00 86.56 307 ARG A N 1
ATOM 2403 C CA . ARG A 1 307 ? 4.261 -2.260 14.916 1.00 86.56 307 ARG A CA 1
ATOM 2404 C C . ARG A 1 307 ? 5.733 -2.605 15.094 1.00 86.56 307 ARG A C 1
ATOM 2406 O O . ARG A 1 307 ? 6.558 -1.859 14.585 1.00 86.56 307 ARG A O 1
ATOM 2413 N N . ALA A 1 308 ? 6.053 -3.698 15.782 1.00 89.94 308 ALA A N 1
ATOM 2414 C CA . ALA A 1 308 ? 7.434 -4.123 15.972 1.00 89.94 308 ALA A CA 1
ATOM 2415 C C . ALA A 1 308 ? 8.136 -4.346 14.623 1.00 89.94 308 ALA A C 1
ATOM 2417 O O . ALA A 1 308 ? 9.242 -3.850 14.425 1.00 89.94 308 ALA A O 1
ATOM 2418 N N . LYS A 1 309 ? 7.457 -4.982 13.658 1.00 89.38 309 LYS A N 1
ATOM 2419 C CA . LYS A 1 309 ? 7.963 -5.163 12.285 1.0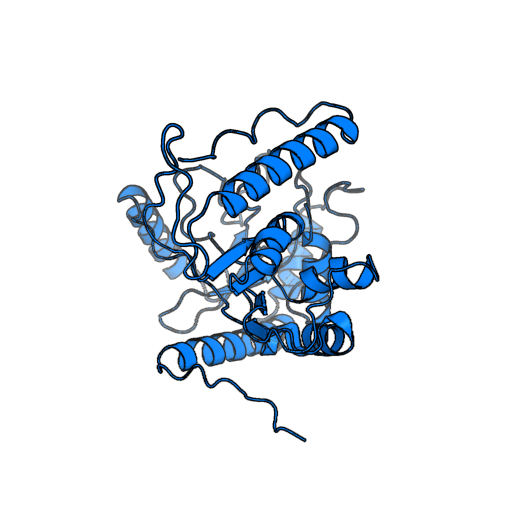0 89.38 309 LYS A CA 1
ATOM 2420 C C . LYS A 1 309 ? 8.188 -3.834 11.555 1.00 89.38 309 LYS A C 1
ATOM 2422 O O . LYS A 1 309 ? 9.238 -3.632 10.955 1.00 89.38 309 LYS A O 1
ATOM 2427 N N . LEU A 1 310 ? 7.233 -2.904 11.631 1.00 88.00 310 LEU A N 1
ATOM 2428 C CA . LEU A 1 310 ? 7.358 -1.572 11.022 1.00 88.00 310 LEU A CA 1
ATOM 2429 C C . LEU A 1 310 ? 8.484 -0.743 11.661 1.00 88.00 310 LEU A C 1
ATOM 2431 O O . LEU A 1 310 ? 9.239 -0.067 10.961 1.00 88.00 310 LEU A O 1
ATOM 2435 N N . ASP A 1 311 ? 8.590 -0.774 12.990 1.00 87.81 311 ASP A N 1
ATOM 2436 C CA . ASP A 1 311 ? 9.634 -0.069 13.733 1.00 87.81 311 ASP A CA 1
ATOM 2437 C C . ASP A 1 311 ? 11.018 -0.662 13.393 1.00 87.81 311 ASP A C 1
ATOM 2439 O O . ASP A 1 311 ? 11.948 0.102 13.148 1.00 87.81 311 ASP A O 1
ATOM 2443 N N . ALA A 1 312 ? 11.143 -1.988 13.259 1.00 88.25 312 ALA A N 1
ATOM 2444 C CA . ALA A 1 312 ? 12.375 -2.644 12.812 1.00 88.25 312 ALA A CA 1
ATOM 2445 C C . ALA A 1 312 ? 12.767 -2.248 11.376 1.00 88.25 312 ALA A C 1
ATOM 2447 O O . ALA A 1 312 ? 13.897 -1.818 11.142 1.00 88.25 312 ALA A O 1
ATOM 2448 N N . ALA A 1 313 ? 11.823 -2.307 10.429 1.00 85.06 313 ALA A N 1
ATOM 2449 C CA . ALA A 1 313 ? 12.070 -1.953 9.030 1.00 85.06 313 ALA A CA 1
ATOM 2450 C C . ALA A 1 313 ? 12.500 -0.485 8.862 1.00 85.06 313 ALA A C 1
ATOM 2452 O O . ALA A 1 313 ? 13.411 -0.170 8.098 1.00 85.06 313 ALA A O 1
ATOM 2453 N N . THR A 1 314 ? 11.885 0.428 9.620 1.00 84.56 314 THR A N 1
ATOM 2454 C CA . THR A 1 314 ? 12.218 1.859 9.549 1.00 84.56 314 THR A CA 1
ATOM 2455 C C . THR A 1 314 ? 13.482 2.226 10.325 1.00 84.56 314 THR A C 1
ATOM 2457 O O . THR A 1 314 ? 14.194 3.137 9.906 1.00 84.56 314 THR A O 1
ATOM 2460 N N . ALA A 1 315 ? 13.819 1.515 11.405 1.00 86.81 315 ALA A N 1
ATOM 2461 C CA . ALA A 1 315 ? 15.057 1.748 12.149 1.00 86.81 315 ALA A CA 1
ATOM 2462 C C . ALA A 1 315 ? 16.308 1.467 11.299 1.00 86.81 315 ALA A C 1
ATOM 2464 O O . ALA A 1 315 ? 17.269 2.232 11.357 1.00 86.81 315 ALA A O 1
ATOM 2465 N N . MET A 1 316 ? 16.279 0.417 10.470 1.00 68.50 316 MET A N 1
ATOM 2466 C CA . MET A 1 316 ? 17.413 0.050 9.612 1.00 68.50 316 MET A CA 1
ATOM 2467 C C . MET A 1 316 ? 17.669 1.057 8.486 1.00 68.50 316 MET A C 1
ATOM 2469 O O . MET A 1 316 ? 18.818 1.278 8.117 1.00 68.50 316 MET A O 1
ATOM 2473 N N . SER A 1 317 ? 16.624 1.729 7.991 1.00 61.59 317 SER A N 1
ATOM 2474 C CA . SER A 1 317 ? 16.742 2.727 6.914 1.00 61.59 317 SER A CA 1
ATOM 2475 C C . SER A 1 317 ? 17.533 3.994 7.292 1.00 61.59 317 SER A C 1
ATOM 2477 O O . SER A 1 317 ? 17.870 4.790 6.419 1.00 61.59 317 SER A O 1
ATOM 2479 N N . GLY A 1 318 ? 17.858 4.180 8.579 1.00 49.41 318 GLY A N 1
ATOM 2480 C CA . GLY A 1 318 ? 18.748 5.246 9.054 1.00 49.41 318 GLY A CA 1
ATOM 2481 C C . GLY A 1 318 ? 20.244 4.953 8.883 1.00 49.41 318 GLY A C 1
ATOM 2482 O O . GLY A 1 318 ? 21.050 5.869 9.027 1.00 49.41 318 GLY A O 1
ATOM 2483 N N . SER A 1 319 ? 20.624 3.709 8.567 1.00 42.09 319 SER A N 1
ATOM 2484 C CA . SER A 1 319 ? 21.991 3.344 8.182 1.00 42.09 319 SER A CA 1
ATOM 2485 C C . SER A 1 319 ? 22.037 3.164 6.658 1.00 42.09 319 SER A C 1
ATOM 2487 O O . SER A 1 319 ? 21.139 2.518 6.121 1.00 42.09 319 SER A O 1
ATOM 2489 N N . PRO A 1 320 ? 23.037 3.697 5.927 1.00 39.16 320 PRO A N 1
ATOM 2490 C CA . PRO A 1 320 ? 23.087 3.709 4.454 1.00 39.16 320 PRO A CA 1
ATOM 2491 C C . PRO A 1 320 ? 23.320 2.326 3.802 1.00 39.16 320 PRO A C 1
ATOM 2493 O O . PRO A 1 320 ? 23.886 2.213 2.719 1.00 39.16 320 PRO A O 1
ATOM 2496 N N . SER A 1 321 ? 22.879 1.249 4.443 1.00 40.78 321 SER A N 1
ATOM 2497 C CA . SER A 1 321 ? 23.123 -0.135 4.061 1.00 40.78 321 SER A CA 1
ATOM 2498 C C . SER A 1 321 ? 21.890 -0.721 3.369 1.00 40.78 321 SER A C 1
ATOM 2500 O O . SER A 1 321 ? 21.277 -1.660 3.877 1.00 40.78 321 SER A O 1
ATOM 2502 N N . PHE A 1 322 ? 21.533 -0.220 2.182 1.00 52.34 322 PHE A N 1
ATOM 2503 C CA . PHE A 1 322 ? 20.842 -1.082 1.216 1.00 52.34 322 PHE A CA 1
ATOM 2504 C C . PHE A 1 322 ? 21.852 -2.155 0.808 1.00 52.34 322 PHE A C 1
ATOM 2506 O O . PHE A 1 322 ? 22.560 -2.033 -0.187 1.00 52.34 322 PHE A O 1
ATOM 2513 N N . SER A 1 323 ? 21.992 -3.182 1.645 1.00 42.31 323 SER A N 1
ATOM 2514 C CA . SER A 1 323 ? 22.659 -4.397 1.217 1.00 42.31 323 SER A CA 1
ATOM 2515 C C . SER A 1 323 ? 21.796 -4.943 0.092 1.00 42.31 323 SER A C 1
ATOM 2517 O O . SER A 1 323 ? 20.661 -5.368 0.306 1.00 42.31 323 SER A O 1
ATOM 2519 N N . HIS A 1 324 ? 22.308 -4.875 -1.136 1.00 50.28 324 HIS A N 1
ATOM 2520 C CA . HIS A 1 324 ? 21.912 -5.844 -2.136 1.00 50.28 324 HIS A CA 1
ATOM 2521 C C . HIS A 1 324 ? 22.088 -7.200 -1.454 1.00 50.28 324 HIS A C 1
ATOM 2523 O O . HIS A 1 324 ? 23.216 -7.645 -1.249 1.00 50.28 324 HIS A O 1
ATOM 2529 N N . GLN A 1 325 ? 20.989 -7.827 -1.033 1.00 49.75 325 GLN A N 1
ATOM 2530 C CA . GLN A 1 325 ? 20.986 -9.260 -0.800 1.00 49.75 325 GLN A CA 1
ATOM 2531 C C . GLN A 1 325 ? 21.191 -9.875 -2.180 1.00 49.75 325 GLN A C 1
ATOM 2533 O O . GLN A 1 325 ? 20.242 -10.214 -2.884 1.00 49.75 325 GLN A O 1
ATOM 2538 N N . THR A 1 326 ? 22.447 -9.920 -2.616 1.00 46.91 326 THR A N 1
ATOM 2539 C CA . THR A 1 326 ? 22.851 -10.760 -3.722 1.00 46.91 326 THR A CA 1
ATOM 2540 C C . THR A 1 326 ? 22.465 -12.170 -3.305 1.00 46.91 326 THR A C 1
ATOM 2542 O O . THR A 1 326 ? 22.902 -12.669 -2.264 1.00 46.91 326 THR A O 1
ATOM 2545 N N . ARG A 1 327 ? 21.560 -12.797 -4.069 1.00 47.97 327 ARG A N 1
ATOM 2546 C CA . ARG A 1 327 ? 21.334 -14.238 -3.942 1.00 47.97 327 ARG A CA 1
ATOM 2547 C C . ARG A 1 327 ? 22.716 -14.902 -3.966 1.00 47.97 327 ARG A C 1
ATOM 2549 O O . ARG A 1 327 ? 23.521 -14.513 -4.818 1.00 47.97 327 ARG A O 1
ATOM 2556 N N . PRO A 1 328 ? 23.008 -15.864 -3.074 1.00 44.62 328 PRO A N 1
ATOM 2557 C CA . PRO A 1 328 ? 24.181 -16.700 -3.264 1.00 44.62 328 PRO A CA 1
ATOM 2558 C C . PRO A 1 328 ? 24.097 -17.273 -4.682 1.00 44.62 328 PRO A C 1
ATOM 2560 O O . PRO A 1 328 ? 23.081 -17.865 -5.050 1.00 44.62 328 PRO A O 1
ATOM 2563 N N . GLN A 1 329 ? 25.104 -16.975 -5.504 1.00 44.03 329 GLN A N 1
ATOM 2564 C CA . GLN A 1 329 ? 25.239 -17.594 -6.814 1.00 44.03 329 GLN A CA 1
ATOM 2565 C C . GLN A 1 329 ? 25.520 -19.074 -6.549 1.00 44.03 329 GLN A C 1
ATOM 2567 O O . GLN A 1 329 ? 26.588 -19.410 -6.038 1.00 44.03 329 GLN A O 1
ATOM 2572 N N . ASN A 1 330 ? 24.513 -19.912 -6.792 1.00 44.59 330 ASN A N 1
ATOM 2573 C CA . ASN A 1 330 ? 24.663 -21.361 -6.874 1.00 44.59 330 ASN A CA 1
ATOM 2574 C C . ASN A 1 330 ? 25.087 -21.735 -8.290 1.00 44.59 330 ASN A C 1
ATOM 2576 O O . ASN A 1 330 ? 24.541 -21.114 -9.231 1.00 44.59 330 ASN A O 1
#

Secondary structure (DSSP, 8-state):
------SSS-TTS-TTHHHHHHHHHHHHHHHHHHHHS-BTTB-----SSS-----S---EEEEEGGGHHHHHHHHHTT-EEEEEES-HHHHHHHHHH-TTS-PPPTT--S-EEEESS-TTTSHHHHHHHHT-GGGTT-EEEE----PPP-----HHHHHHHHHHHHHHHSSPTT--EEE--TTS-----S---SS-EE----TT--SS----SGGGSS-EEEEE--TT--EEEEEB----STT----TTHHHHHHHHHHTTS--B-TT-STT-SSPPPHHHHHHHHHHHH-TTSTTSHHHHHHHHHHHHHHHHHHHTTSS-----PPP--

Foldseek 3Di:
DDPDPPDDPPPDDPPDPVVVVVLVVVLVVLLVLLLQAAAPVHQDRPDDDDDPPRNDHAQEEEEEQSNLVSCVSCVVVNHEYEHEALALVVVVVVLVPDPPRPQRPPPSQRYAYEYCAFCVLCVVSVVVVVVRPSCVSHDYHYPHVPDPDPDPQPPVLVVVVVVVVVVVVPDDFQQAWEDDLPQDDADDDDDPPDRYDYDDNDVRHPDPPPRPGPLSNAARWGWGDDPDDTDTQGAGDQAPDVASAPDDCSVVSNVSCVVLLRYDYDPQDHRRRPDHDDPVNVVVRCCLLRVPVPCPRSNNVSVVVVVVSNCVVVVCVVDPDPPPPPPPDD

Organism: Hypsibius exemplaris (NCBI:txid2072580)

pLDDT: mean 71.32, std 21.84, range [22.72, 95.12]